Protein AF-A0A060Z400-F1 (afdb_monomer_lite)

Secondary structure (DSSP, 8-state):
-----------S-S-SS--TTTTT-HHHHHHHHHHHHHHHHHHHH-TTTS-HHHHHHHHHHH-TTGGGGGG-TTS-HHHHHHHHHHHHHHHTSHHHHHHHHH-B--HHHHHHHHS--TTTGGG---SSTTTTTTSPBPHHHHHHHHHHTTTT-HHHHHHHHHHHHT-S-----SSS--HHHHHHHHHHT----SSPPPPP-HHHHHHHHHHHHHHHHS----TT-TTTTTHHHHHHHHHHHHHHH-TT-GGGG-HHHHHHHHHHHS-SS------HHHHHHHHHHHHHHHHHHHHS-TTSTT-HHHHHHT-----------------------------------

Organism: Oncorhynchus mykiss (NCBI:txid8022)

InterPro domains:
  IPR051944 BEACH domain-containing protein [PTHR46108] (25-269)

pLDDT: mean 72.11, std 21.55, range [28.12, 96.56]

Sequence (345 aa):
MPYISLVETQPLSVFSNSLPSLLFSPARLVWVRNQLLSSLCDLISSDSLLTADERKELIQTLGSDWFLLFLQPRLHSSTLCLGLRLLTLLLANQSERNSFREGVFPGTLVESLDEPSVVIDNLRAYEWSYECQSVTCAGFDVLQRLLVRQAHLPQVYGALAALLLGKRGGETPDGQLDLDEVLQAVIDSTEYTNSAPLQLCSKSAAMLLELVKAIITQRSSAADASWELQFPGSVMQFLCLVHNHRPRDPLWTSPEFLHTLASTVFPPESEEVCQPTRKQVCDFIRILLMDSLLNVPAKEHTHPLLLLLEVHTHTHTHTHTHTHTHTGEVNKRLYSPDVPILAQL

Structure (mmCIF, N/CA/C/O backbone):
data_AF-A0A060Z400-F1
#
_entry.id   AF-A0A060Z400-F1
#
loop_
_atom_site.group_PDB
_atom_site.id
_atom_site.type_symbol
_atom_site.label_atom_id
_atom_site.label_alt_id
_atom_site.label_comp_id
_atom_site.label_asym_id
_atom_site.label_entity_id
_atom_site.label_seq_id
_atom_site.pdbx_PDB_ins_code
_atom_site.Cartn_x
_atom_site.Cartn_y
_atom_site.Cartn_z
_atom_site.occupancy
_atom_site.B_iso_or_equiv
_atom_site.auth_seq_id
_atom_site.auth_comp_id
_atom_site.auth_asym_id
_atom_site.auth_atom_id
_atom_site.pdbx_PDB_model_num
ATOM 1 N N . MET A 1 1 ? 26.164 -18.518 -8.342 1.00 39.59 1 MET A N 1
ATOM 2 C CA . MET A 1 1 ? 27.491 -18.370 -8.983 1.00 39.59 1 MET A CA 1
ATOM 3 C C . MET A 1 1 ? 27.718 -19.574 -9.884 1.00 39.59 1 MET A C 1
ATOM 5 O O . MET A 1 1 ? 27.629 -20.689 -9.387 1.00 39.59 1 MET A O 1
ATOM 9 N N . PRO A 1 2 ? 27.906 -19.348 -11.193 1.00 36.44 2 PRO A N 1
ATOM 10 C CA . PRO A 1 2 ? 29.277 -19.359 -11.696 1.00 36.44 2 PRO A CA 1
ATOM 11 C C . PRO A 1 2 ? 29.637 -18.137 -12.561 1.00 36.44 2 PRO A C 1
ATOM 13 O O . PRO A 1 2 ? 28.865 -17.668 -13.387 1.00 36.44 2 PRO A O 1
ATOM 16 N N . TYR A 1 3 ? 30.845 -17.651 -12.280 1.00 28.31 3 TYR A N 1
ATOM 17 C CA . TYR A 1 3 ? 31.795 -16.853 -13.057 1.00 28.31 3 TYR A CA 1
ATOM 18 C C . TYR A 1 3 ? 31.415 -16.391 -14.477 1.00 28.31 3 TYR A C 1
ATOM 20 O O . TYR A 1 3 ? 31.435 -17.159 -15.436 1.00 28.31 3 TYR A O 1
ATOM 28 N N . ILE A 1 4 ? 31.259 -15.071 -14.611 1.00 36.66 4 ILE A N 1
ATOM 29 C CA . ILE A 1 4 ? 31.454 -14.326 -15.860 1.00 36.66 4 ILE A CA 1
ATOM 30 C C . ILE A 1 4 ? 32.963 -14.296 -16.142 1.00 36.66 4 ILE A C 1
ATOM 32 O O . ILE A 1 4 ? 33.737 -13.769 -15.342 1.00 36.66 4 ILE A O 1
ATOM 36 N N . SER A 1 5 ? 33.385 -14.878 -17.262 1.00 32.62 5 SER A N 1
ATOM 37 C CA . SER A 1 5 ? 34.751 -14.769 -17.778 1.00 32.62 5 SER A CA 1
ATOM 38 C C . SER A 1 5 ? 34.829 -13.647 -18.819 1.00 32.62 5 SER A C 1
ATOM 40 O O . SER A 1 5 ? 34.029 -13.579 -19.746 1.00 32.62 5 SER A O 1
ATOM 42 N N . LEU A 1 6 ? 35.782 -12.750 -18.564 1.00 34.81 6 LEU A N 1
ATOM 43 C CA . LEU A 1 6 ? 36.428 -11.742 -19.412 1.00 34.81 6 LEU A CA 1
ATOM 44 C C . LEU A 1 6 ? 35.990 -11.666 -20.888 1.00 34.81 6 LEU A C 1
ATOM 46 O O . LEU A 1 6 ? 36.277 -12.549 -21.690 1.00 34.81 6 LEU A O 1
ATOM 50 N N . VAL A 1 7 ? 35.409 -10.520 -21.255 1.00 36.84 7 VAL A N 1
ATOM 51 C CA . VAL A 1 7 ? 35.305 -10.063 -22.646 1.00 36.84 7 VAL A CA 1
ATOM 52 C C . VAL A 1 7 ? 36.686 -9.582 -23.092 1.00 36.84 7 VAL A C 1
ATOM 54 O O . VAL A 1 7 ? 37.140 -8.509 -22.698 1.00 36.84 7 VAL A O 1
ATOM 57 N N . GLU A 1 8 ? 37.358 -10.394 -23.903 1.00 32.34 8 GLU A N 1
ATOM 58 C CA . GLU A 1 8 ? 38.532 -9.995 -24.677 1.00 32.34 8 GLU A CA 1
ATOM 59 C C . GLU A 1 8 ? 38.130 -8.989 -25.767 1.00 32.34 8 GLU A C 1
ATOM 61 O O . GLU A 1 8 ? 37.196 -9.192 -26.544 1.00 32.34 8 GLU A O 1
ATOM 66 N N . THR A 1 9 ? 38.857 -7.878 -25.814 1.00 44.50 9 THR A N 1
ATOM 67 C CA . THR A 1 9 ? 38.741 -6.813 -26.810 1.00 44.50 9 THR A CA 1
ATOM 68 C C . THR A 1 9 ? 39.122 -7.316 -28.204 1.00 44.50 9 THR A C 1
ATOM 70 O O . THR A 1 9 ? 40.298 -7.574 -28.461 1.00 44.50 9 THR A O 1
ATOM 73 N N . GLN A 1 10 ? 38.159 -7.387 -29.128 1.00 33.03 10 GLN A N 1
ATOM 74 C CA . GLN A 1 10 ? 38.419 -7.534 -30.566 1.00 33.03 10 GLN A CA 1
ATOM 75 C C . GLN A 1 10 ? 38.135 -6.224 -31.330 1.00 33.03 10 GLN A C 1
ATOM 77 O O . GLN A 1 10 ? 37.250 -5.462 -30.933 1.00 33.03 10 GLN A O 1
ATOM 82 N N . PRO A 1 11 ? 38.901 -5.921 -32.399 1.00 33.09 11 PRO A N 1
ATOM 83 C CA . PRO A 1 11 ? 38.932 -4.600 -33.022 1.00 33.09 11 PRO A CA 1
ATOM 84 C C . PRO A 1 11 ? 37.700 -4.284 -33.891 1.00 33.09 11 PRO A C 1
ATOM 86 O O . PRO A 1 11 ? 37.084 -5.149 -34.510 1.00 33.09 11 PRO A O 1
ATOM 89 N N . LEU A 1 12 ? 37.390 -2.987 -33.946 1.00 37.72 12 LEU A N 1
ATOM 90 C CA . LEU A 1 12 ? 36.204 -2.309 -34.493 1.00 37.72 12 LEU A CA 1
ATOM 91 C C . LEU A 1 12 ? 35.992 -2.376 -36.029 1.00 37.72 12 LEU A C 1
ATOM 93 O O . LEU A 1 12 ? 35.514 -1.404 -36.607 1.00 37.72 12 LEU A O 1
ATOM 97 N N . SER A 1 13 ? 36.307 -3.467 -36.733 1.00 33.97 13 SER A N 1
ATOM 98 C CA . SER A 1 13 ? 36.267 -3.452 -38.216 1.00 33.97 13 SER A CA 1
ATOM 99 C C . SER A 1 13 ? 35.421 -4.515 -38.926 1.00 33.97 13 SER A C 1
ATOM 101 O O . SER A 1 13 ? 35.520 -4.622 -40.145 1.00 33.97 13 SER A O 1
ATOM 103 N N . VAL A 1 14 ? 34.529 -5.249 -38.242 1.00 36.06 14 VAL A N 1
ATOM 104 C CA . VAL A 1 14 ? 33.665 -6.261 -38.914 1.00 36.06 14 VAL A CA 1
ATOM 105 C C . VAL A 1 14 ? 32.152 -6.052 -38.702 1.00 36.06 14 VAL A C 1
ATOM 107 O O . VAL A 1 14 ? 31.336 -6.832 -39.178 1.00 36.06 14 VAL A O 1
ATOM 110 N N . PHE A 1 15 ? 31.717 -4.949 -38.088 1.00 39.69 15 PHE A N 1
ATOM 111 C CA . PHE A 1 15 ? 30.284 -4.646 -37.941 1.00 39.69 15 PHE A CA 1
ATOM 112 C C . PHE A 1 15 ? 29.757 -3.765 -39.077 1.00 39.69 15 PHE A C 1
ATOM 114 O O . PHE A 1 15 ? 29.400 -2.609 -38.875 1.00 39.69 15 PHE A O 1
ATOM 121 N N . SER A 1 16 ? 29.665 -4.318 -40.284 1.00 37.41 16 SER A N 1
ATOM 122 C CA . SER A 1 16 ? 28.777 -3.756 -41.305 1.00 37.41 16 SER A CA 1
ATOM 123 C C . SER A 1 16 ? 27.886 -4.875 -41.832 1.00 37.41 16 SER A C 1
ATOM 125 O O . SER A 1 16 ? 28.381 -5.842 -42.397 1.00 37.41 16 SER A O 1
ATOM 127 N N . ASN A 1 17 ? 26.575 -4.736 -41.593 1.00 37.72 17 ASN A N 1
ATOM 128 C CA . ASN A 1 17 ? 25.454 -5.491 -42.189 1.00 37.72 17 ASN A CA 1
ATOM 129 C C . ASN A 1 17 ? 24.636 -6.453 -41.300 1.00 37.72 17 ASN A C 1
ATOM 131 O O . ASN A 1 17 ? 23.781 -7.157 -41.826 1.00 37.72 17 ASN A O 1
ATOM 135 N N . SER A 1 18 ? 24.755 -6.425 -39.966 1.00 41.31 18 SER A N 1
ATOM 136 C CA . SER A 1 18 ? 23.834 -7.179 -39.081 1.00 41.31 18 SER A CA 1
ATOM 137 C C . SER A 1 18 ? 23.473 -6.456 -37.773 1.00 41.31 18 SER A C 1
ATOM 139 O O . SER A 1 18 ? 23.406 -7.067 -36.709 1.00 41.31 18 SER A O 1
ATOM 141 N N . LEU A 1 19 ? 23.274 -5.136 -37.826 1.00 42.12 19 LEU A N 1
ATOM 142 C CA . LEU A 1 19 ? 22.991 -4.315 -36.641 1.00 42.12 19 LEU A CA 1
ATOM 143 C C . LEU A 1 19 ? 21.526 -4.319 -36.124 1.00 42.12 19 LEU A C 1
ATOM 145 O O . LEU A 1 19 ? 21.364 -4.167 -34.914 1.00 42.12 19 LEU A O 1
ATOM 149 N N . PRO A 1 20 ? 20.448 -4.505 -36.922 1.00 47.44 20 PRO A N 1
ATOM 150 C CA . PRO A 1 20 ? 19.099 -4.266 -36.392 1.00 47.44 20 PRO A CA 1
ATOM 151 C C . PRO A 1 20 ? 18.572 -5.345 -35.437 1.00 47.44 20 PRO A C 1
ATOM 153 O O . PRO A 1 20 ? 17.675 -5.061 -34.663 1.00 47.44 20 PRO A O 1
ATOM 156 N N . SER A 1 21 ? 19.079 -6.579 -35.460 1.00 49.50 21 SER A N 1
ATOM 157 C CA . SER A 1 21 ? 18.467 -7.697 -34.716 1.00 49.50 21 SER A CA 1
ATOM 158 C C . SER A 1 21 ? 19.065 -7.943 -33.324 1.00 49.50 21 SER A C 1
ATOM 160 O O . SER A 1 21 ? 18.397 -8.507 -32.463 1.00 49.50 21 SER A O 1
ATOM 162 N N . LEU A 1 22 ? 20.294 -7.484 -33.065 1.00 48.41 22 LEU A N 1
ATOM 163 C CA . LEU A 1 22 ? 20.979 -7.625 -31.767 1.00 48.41 22 LEU A CA 1
ATOM 164 C C . LEU A 1 22 ? 20.752 -6.433 -30.820 1.00 48.41 22 LEU A C 1
ATOM 166 O O . LEU A 1 22 ? 20.907 -6.562 -29.606 1.00 48.41 22 LEU A O 1
ATOM 170 N N . LEU A 1 23 ? 20.362 -5.270 -31.355 1.00 51.31 23 LEU A N 1
ATOM 171 C CA . LEU A 1 23 ? 20.095 -4.055 -30.575 1.00 51.31 23 LEU A CA 1
ATOM 172 C C . LEU A 1 23 ? 18.755 -4.096 -29.815 1.00 51.31 23 LEU A C 1
ATOM 174 O O . LEU A 1 23 ? 18.628 -3.396 -28.812 1.00 51.31 23 LEU A O 1
ATOM 178 N N . PHE A 1 24 ? 17.819 -4.961 -30.222 1.00 58.38 24 PHE A N 1
ATOM 179 C CA . PHE A 1 24 ? 16.455 -5.060 -29.680 1.00 58.38 24 PHE A CA 1
ATOM 180 C C . PHE A 1 24 ? 16.157 -6.421 -29.031 1.00 58.38 24 PHE A C 1
ATOM 182 O O . PHE A 1 24 ? 15.073 -6.976 -29.186 1.00 58.38 24 PHE A O 1
ATOM 189 N N . SER A 1 25 ? 17.107 -6.983 -28.279 1.00 69.50 25 SER A N 1
ATOM 190 C CA . SER A 1 25 ? 16.769 -8.076 -27.360 1.00 69.50 25 SER A CA 1
ATOM 191 C C . SER A 1 25 ? 15.711 -7.577 -26.357 1.00 69.50 25 SER A C 1
ATOM 193 O O . SER A 1 25 ? 15.940 -6.534 -25.732 1.00 69.50 25 SER A O 1
ATOM 195 N N . PRO A 1 26 ? 14.586 -8.291 -26.145 1.00 74.69 26 PRO A N 1
ATOM 196 C CA . PRO A 1 26 ? 13.580 -7.915 -25.149 1.00 74.69 26 PRO A CA 1
ATOM 197 C C . PRO A 1 26 ? 14.183 -7.672 -23.759 1.00 74.69 26 PRO A C 1
ATOM 199 O O . PRO A 1 26 ? 13.800 -6.731 -23.069 1.00 74.69 26 PRO A O 1
ATOM 202 N N . ALA A 1 27 ? 15.207 -8.447 -23.384 1.00 82.25 27 ALA A N 1
ATOM 203 C CA . ALA A 1 27 ? 15.931 -8.268 -22.127 1.00 82.25 27 ALA A CA 1
ATOM 204 C C . ALA A 1 27 ? 16.670 -6.921 -22.056 1.00 82.25 27 ALA A C 1
ATOM 206 O O . ALA A 1 27 ? 16.706 -6.286 -21.004 1.00 82.25 27 ALA A O 1
ATOM 207 N N . ARG A 1 28 ? 17.221 -6.442 -23.180 1.00 85.00 28 ARG A N 1
ATOM 208 C CA . ARG A 1 28 ? 17.890 -5.136 -23.244 1.00 85.00 28 ARG A CA 1
ATOM 209 C C . ARG A 1 28 ? 16.897 -3.987 -23.095 1.00 85.00 28 ARG A C 1
ATOM 211 O O . ARG A 1 28 ? 17.207 -3.018 -22.411 1.00 85.00 28 ARG A O 1
ATOM 218 N N . LEU A 1 29 ? 15.706 -4.107 -23.685 1.00 84.38 29 LEU A N 1
ATOM 219 C CA . LEU A 1 29 ? 14.638 -3.114 -23.526 1.00 84.38 29 LEU A CA 1
ATOM 220 C C . LEU A 1 29 ? 14.151 -3.040 -22.075 1.00 84.38 29 LEU A C 1
ATOM 222 O O . LEU A 1 29 ? 14.006 -1.943 -21.540 1.00 84.38 29 LEU A O 1
ATOM 226 N N . VAL A 1 30 ? 13.970 -4.192 -21.417 1.00 88.44 30 VAL A N 1
ATOM 227 C CA . VAL A 1 30 ? 13.652 -4.250 -19.979 1.00 88.44 30 VAL A CA 1
ATOM 228 C C . VAL A 1 30 ? 14.752 -3.581 -19.159 1.00 88.44 30 VAL A C 1
ATOM 230 O O . VAL A 1 30 ? 14.445 -2.769 -18.291 1.00 88.44 30 VAL A O 1
ATOM 233 N N . TRP A 1 31 ? 16.022 -3.871 -19.456 1.00 89.62 31 TRP A N 1
ATOM 234 C CA . TRP A 1 31 ? 17.152 -3.271 -18.751 1.00 89.62 31 TRP A CA 1
ATOM 235 C C . TRP A 1 31 ? 17.185 -1.747 -18.905 1.00 89.62 31 TRP A C 1
ATOM 237 O O . TRP A 1 31 ? 17.192 -1.046 -17.900 1.00 89.62 31 TRP A O 1
ATOM 247 N N . VAL A 1 32 ? 17.125 -1.217 -20.134 1.00 90.31 32 VAL A N 1
ATOM 248 C CA . VAL A 1 32 ? 17.136 0.241 -20.375 1.00 90.31 32 VAL A CA 1
ATOM 249 C C . VAL A 1 32 ? 15.956 0.918 -19.682 1.00 90.31 32 VAL A C 1
ATOM 251 O O . VAL A 1 32 ? 16.148 1.910 -18.982 1.00 90.31 32 VAL A O 1
ATOM 254 N N . ARG A 1 33 ? 14.744 0.362 -19.825 1.00 90.94 33 ARG A N 1
ATOM 255 C CA . ARG A 1 33 ? 13.548 0.867 -19.140 1.00 90.94 33 ARG A CA 1
ATOM 256 C C . ARG A 1 33 ? 13.768 0.928 -17.634 1.00 90.94 33 ARG A C 1
ATOM 258 O O . ARG A 1 33 ? 13.494 1.952 -17.022 1.00 90.94 33 ARG A O 1
ATOM 265 N N . ASN A 1 34 ? 14.270 -0.147 -17.041 1.00 93.56 34 ASN A N 1
ATOM 266 C CA . ASN A 1 34 ? 14.465 -0.214 -15.602 1.00 93.56 34 ASN A CA 1
ATOM 267 C C . ASN A 1 34 ? 15.565 0.725 -15.108 1.00 93.56 34 ASN A C 1
ATOM 269 O O . ASN A 1 34 ? 15.409 1.291 -14.033 1.00 93.56 34 ASN A O 1
ATOM 273 N N . GLN A 1 35 ? 16.618 0.959 -15.895 1.00 94.06 35 GLN A N 1
ATOM 274 C CA . GLN A 1 35 ? 17.613 1.978 -15.561 1.00 94.06 35 GLN A CA 1
ATOM 275 C C . GLN A 1 35 ? 16.981 3.372 -15.520 1.00 94.06 35 GLN A C 1
ATOM 277 O O . GLN A 1 35 ? 17.188 4.100 -14.554 1.00 94.06 35 GLN A O 1
ATOM 282 N N . LEU A 1 36 ? 16.157 3.721 -16.515 1.00 93.81 36 LEU A N 1
ATOM 283 C CA . LEU A 1 36 ? 15.457 5.010 -16.548 1.00 93.81 36 LEU A CA 1
ATOM 284 C C . LEU A 1 36 ? 14.460 5.157 -15.392 1.00 93.81 36 LEU A C 1
ATOM 286 O O . LEU A 1 36 ? 14.444 6.188 -14.725 1.00 93.81 36 LEU A O 1
ATOM 290 N N . LEU A 1 37 ? 13.661 4.120 -15.120 1.00 93.44 37 LEU A N 1
ATOM 291 C CA . LEU A 1 37 ? 12.713 4.120 -14.004 1.00 93.44 37 LEU A CA 1
ATOM 292 C C . LEU A 1 37 ? 13.426 4.189 -12.649 1.00 93.44 37 LEU A C 1
ATOM 294 O O . LEU A 1 37 ? 12.956 4.891 -11.762 1.00 93.44 37 LEU A O 1
ATOM 298 N N . SER A 1 38 ? 14.569 3.516 -12.491 1.00 93.12 38 SER A N 1
ATOM 299 C CA . SER A 1 38 ? 15.385 3.618 -11.278 1.00 93.12 38 SER A CA 1
ATOM 300 C C . SER A 1 38 ? 15.932 5.030 -11.098 1.00 93.12 38 SER A C 1
ATOM 302 O O . SER A 1 38 ? 15.778 5.603 -10.027 1.00 93.12 38 SER A O 1
ATOM 304 N N . SER A 1 39 ? 16.490 5.634 -12.154 1.00 93.50 39 SER A N 1
ATOM 305 C CA . SER A 1 39 ? 16.949 7.027 -12.095 1.00 93.50 39 SER A CA 1
ATOM 306 C C . SER A 1 39 ? 15.812 7.991 -11.748 1.00 93.50 39 SER A C 1
ATOM 308 O O . SER A 1 39 ? 16.021 8.934 -10.990 1.00 93.50 39 SER A O 1
ATOM 310 N N . LEU A 1 40 ? 14.598 7.740 -12.249 1.00 92.38 40 LEU A N 1
ATOM 311 C CA . LEU A 1 40 ? 13.414 8.519 -11.890 1.00 92.38 40 LEU A CA 1
ATOM 312 C C . LEU A 1 40 ? 13.011 8.317 -10.419 1.00 92.38 40 LEU A C 1
ATOM 314 O O . LEU A 1 40 ? 12.693 9.296 -9.746 1.00 92.38 40 LEU A O 1
ATOM 318 N N . CYS A 1 41 ? 13.060 7.084 -9.898 1.00 90.81 41 CYS A N 1
ATOM 319 C CA . CYS A 1 41 ? 12.846 6.809 -8.472 1.00 90.81 41 CYS A CA 1
ATOM 320 C C . CYS A 1 41 ? 13.810 7.622 -7.609 1.00 90.81 41 CYS A C 1
ATOM 322 O O . CYS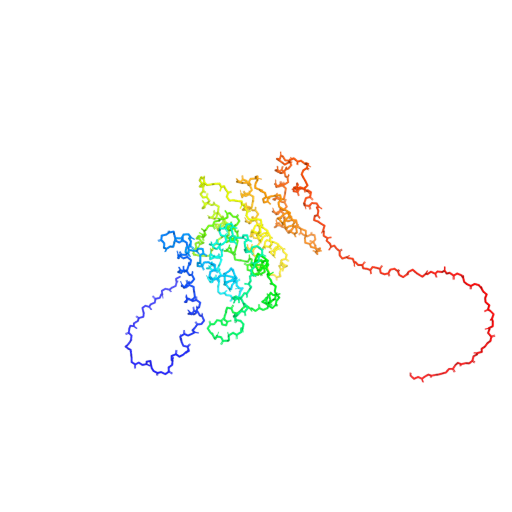 A 1 41 ? 13.375 8.265 -6.654 1.00 90.81 41 CYS A O 1
ATOM 324 N N . ASP A 1 42 ? 15.099 7.604 -7.946 1.00 89.81 42 ASP A N 1
ATOM 325 C CA . ASP A 1 42 ? 16.141 8.282 -7.172 1.00 89.81 42 ASP A CA 1
ATOM 326 C C . ASP A 1 42 ? 15.980 9.808 -7.244 1.00 89.81 42 ASP A C 1
ATOM 328 O O . ASP A 1 42 ? 16.104 10.498 -6.232 1.00 89.81 42 ASP A O 1
ATOM 332 N N . LEU A 1 43 ? 15.599 10.330 -8.415 1.00 90.81 43 LEU A N 1
ATOM 333 C CA . LEU A 1 43 ? 15.294 11.746 -8.615 1.00 90.81 43 LEU A CA 1
ATOM 334 C C . LEU A 1 43 ? 14.099 12.212 -7.766 1.00 90.81 43 LEU A C 1
ATOM 336 O O . LEU A 1 43 ? 14.185 13.242 -7.103 1.00 90.81 43 LEU A O 1
ATOM 340 N N . ILE A 1 44 ? 12.993 11.457 -7.764 1.00 88.12 44 ILE A N 1
ATOM 341 C CA . ILE A 1 44 ? 11.773 11.804 -7.010 1.00 88.12 44 ILE A CA 1
ATOM 342 C C . ILE A 1 44 ? 11.968 11.606 -5.500 1.00 88.12 44 ILE A C 1
ATOM 344 O O . ILE A 1 44 ? 11.387 12.341 -4.699 1.00 88.12 44 ILE A O 1
ATOM 348 N N . SER A 1 45 ? 12.768 10.615 -5.100 1.00 86.00 45 SER A N 1
ATOM 349 C CA . SER A 1 45 ? 13.037 10.321 -3.686 1.00 86.00 45 SER A CA 1
ATOM 350 C C . SER A 1 45 ? 14.006 11.320 -3.051 1.00 86.00 45 SER A C 1
ATOM 352 O O . SER A 1 45 ? 13.957 11.519 -1.842 1.00 86.00 45 SER A O 1
ATOM 354 N N . SER A 1 46 ? 14.887 11.944 -3.840 1.00 84.00 46 SER A N 1
ATOM 355 C CA . SER A 1 46 ? 15.909 12.854 -3.325 1.00 84.00 46 SER A CA 1
ATOM 356 C C . SER A 1 46 ? 15.355 14.240 -2.988 1.00 84.00 46 SER A C 1
ATOM 358 O O . SER A 1 46 ? 14.806 14.943 -3.840 1.00 84.00 46 SER A O 1
ATOM 360 N N . ASP A 1 47 ? 15.574 14.679 -1.749 1.00 76.00 47 ASP A N 1
ATOM 361 C CA . ASP A 1 47 ? 15.239 16.034 -1.292 1.00 76.00 47 ASP A CA 1
ATOM 362 C C . ASP A 1 47 ? 16.284 17.092 -1.689 1.00 76.00 47 ASP A C 1
ATOM 364 O O . ASP A 1 47 ? 16.038 18.285 -1.533 1.00 76.00 47 ASP A O 1
ATOM 368 N N . SER A 1 48 ? 17.440 16.681 -2.223 1.00 81.62 48 SER A N 1
ATOM 369 C CA . SER A 1 48 ? 18.503 17.601 -2.652 1.00 81.62 48 SER A CA 1
ATOM 370 C C . SER A 1 48 ? 18.476 17.931 -4.145 1.00 81.62 48 SER A C 1
ATOM 372 O O . SER A 1 48 ? 19.059 18.936 -4.547 1.00 81.62 48 SER A O 1
ATOM 374 N N . LEU A 1 49 ? 17.835 17.090 -4.965 1.00 83.69 49 LEU A N 1
ATOM 375 C CA . LEU A 1 49 ? 17.836 17.227 -6.426 1.00 83.69 49 LEU A CA 1
ATOM 376 C C . LEU A 1 49 ? 16.643 18.020 -6.963 1.00 83.69 49 LEU A C 1
ATOM 378 O O . LEU A 1 49 ? 16.782 18.679 -7.987 1.00 83.69 49 LEU A O 1
ATOM 382 N N . LEU A 1 50 ? 15.492 17.944 -6.291 1.00 85.50 50 LEU A N 1
ATOM 383 C CA . LEU A 1 50 ? 14.268 18.649 -6.665 1.00 85.50 50 LEU A CA 1
ATOM 384 C C . LEU A 1 50 ? 13.644 19.299 -5.436 1.00 85.50 50 LEU A C 1
ATOM 386 O O . LEU A 1 50 ? 13.505 18.662 -4.387 1.00 85.50 50 LEU A O 1
ATOM 390 N N . THR A 1 51 ? 13.190 20.540 -5.596 1.00 87.88 51 THR A N 1
ATOM 391 C CA . THR A 1 51 ? 12.302 21.177 -4.621 1.00 87.88 51 THR A CA 1
ATOM 392 C C . THR A 1 51 ? 10.946 20.461 -4.574 1.00 87.88 51 THR A C 1
ATOM 394 O O . THR A 1 51 ? 10.569 19.712 -5.480 1.00 87.88 51 THR A O 1
ATOM 397 N N . ALA A 1 52 ? 10.177 20.688 -3.506 1.00 84.69 52 ALA A N 1
ATOM 398 C CA . ALA A 1 52 ? 8.848 20.092 -3.365 1.00 84.69 52 ALA A CA 1
ATOM 399 C C . ALA A 1 52 ? 7.891 20.500 -4.503 1.00 84.69 52 ALA A C 1
ATOM 401 O O . ALA A 1 52 ? 7.079 19.679 -4.932 1.00 84.69 52 ALA A O 1
ATOM 402 N N . ASP A 1 53 ? 8.018 21.732 -5.007 1.00 87.06 53 ASP A N 1
ATOM 403 C CA . ASP A 1 53 ? 7.190 22.259 -6.092 1.00 87.06 53 ASP A CA 1
ATOM 404 C C . ASP A 1 53 ? 7.581 21.657 -7.448 1.00 87.06 53 ASP A C 1
ATOM 406 O O . ASP A 1 53 ? 6.710 21.147 -8.149 1.00 87.06 53 ASP A O 1
ATOM 410 N N . GLU A 1 54 ? 8.878 21.592 -7.774 1.00 89.69 54 GLU A N 1
ATOM 411 C CA . GLU A 1 54 ? 9.363 20.949 -9.010 1.00 89.69 54 GLU A CA 1
ATOM 412 C C . GLU A 1 54 ? 8.999 19.460 -9.055 1.00 89.69 54 GLU A C 1
ATOM 414 O O . GLU A 1 54 ? 8.591 18.931 -10.088 1.00 89.69 54 GLU A O 1
ATOM 419 N N . ARG A 1 55 ? 9.095 18.765 -7.913 1.00 87.69 55 ARG A N 1
ATOM 420 C CA . ARG A 1 55 ? 8.690 17.357 -7.803 1.00 87.69 55 ARG A CA 1
ATOM 421 C C . ARG A 1 55 ? 7.198 17.182 -8.066 1.00 87.69 55 ARG A C 1
ATOM 423 O O . ARG A 1 55 ? 6.797 16.235 -8.742 1.00 87.69 55 ARG A O 1
ATOM 430 N N . LYS A 1 56 ? 6.376 18.076 -7.515 1.00 85.75 56 LYS A N 1
ATOM 431 C CA . LYS A 1 56 ? 4.929 18.068 -7.728 1.00 85.75 56 LYS A CA 1
ATOM 432 C C . LYS A 1 56 ? 4.591 18.342 -9.192 1.00 85.75 56 LYS A C 1
ATOM 434 O O . LYS A 1 56 ? 3.768 17.627 -9.751 1.00 85.75 56 LYS A O 1
ATOM 439 N N . GLU A 1 57 ? 5.248 19.315 -9.817 1.00 89.12 57 GLU A N 1
ATOM 440 C CA . GLU A 1 57 ? 5.072 19.634 -11.236 1.00 89.12 57 GLU A CA 1
ATOM 441 C C . GLU A 1 57 ? 5.471 18.458 -12.138 1.00 89.12 57 GLU A C 1
ATOM 443 O O . GLU A 1 57 ? 4.715 18.090 -13.037 1.00 89.12 57 GLU A O 1
ATOM 448 N N . LEU A 1 58 ? 6.600 17.797 -11.855 1.00 88.69 58 LEU A N 1
ATOM 449 C CA . LEU A 1 58 ? 7.034 16.593 -12.571 1.00 88.69 58 LEU A CA 1
ATOM 450 C C . LEU A 1 58 ? 5.979 15.480 -12.496 1.00 88.69 58 LEU A C 1
ATOM 452 O O . LEU A 1 58 ? 5.611 14.896 -13.513 1.00 88.69 58 LEU A O 1
ATOM 456 N N . ILE A 1 59 ? 5.473 15.208 -11.291 1.00 85.12 59 ILE A N 1
ATOM 457 C CA . ILE A 1 59 ? 4.418 14.218 -11.049 1.00 85.12 59 ILE A CA 1
ATOM 458 C C . ILE A 1 59 ? 3.139 14.563 -11.825 1.00 85.12 59 ILE A C 1
ATOM 460 O O . ILE A 1 59 ? 2.549 13.689 -12.461 1.00 85.12 59 ILE A O 1
ATOM 464 N N . GLN A 1 60 ? 2.721 15.829 -11.792 1.00 85.25 60 GLN A N 1
ATOM 465 C CA . GLN A 1 60 ? 1.526 16.296 -12.496 1.00 85.25 60 GLN A CA 1
ATOM 466 C C . GLN A 1 60 ? 1.689 16.222 -14.015 1.00 85.25 60 GLN A C 1
ATOM 468 O O . GLN A 1 60 ? 0.733 15.890 -14.709 1.00 85.25 60 GLN A O 1
ATOM 473 N N . THR A 1 61 ? 2.899 16.477 -14.517 1.00 87.06 61 THR A N 1
ATOM 474 C CA . THR A 1 61 ? 3.229 16.408 -15.947 1.00 87.06 61 THR A CA 1
ATOM 475 C C . THR A 1 61 ? 3.219 14.973 -16.464 1.00 87.06 61 THR A C 1
ATOM 477 O O . THR A 1 61 ? 2.741 14.728 -17.566 1.00 87.06 61 THR A O 1
ATOM 480 N N . LEU A 1 62 ? 3.733 14.019 -15.678 1.00 85.06 62 LEU A N 1
ATOM 481 C CA . LEU A 1 62 ? 3.687 12.599 -16.038 1.00 85.06 62 LEU A CA 1
ATOM 482 C C . LEU A 1 62 ? 2.256 12.056 -16.048 1.00 85.06 62 LEU A C 1
ATOM 484 O O . LEU A 1 62 ? 1.954 11.163 -16.830 1.00 85.06 62 LEU A O 1
ATOM 488 N N . GLY A 1 63 ? 1.386 12.591 -15.192 1.00 82.75 63 GLY A N 1
ATOM 489 C CA . GLY A 1 63 ? 0.031 12.090 -15.022 1.00 82.75 63 GLY A CA 1
ATOM 490 C C . GLY A 1 63 ? -0.024 10.880 -14.090 1.00 82.75 63 GLY A C 1
ATOM 491 O O . GLY A 1 63 ? 0.908 10.086 -13.956 1.00 82.75 63 GLY A O 1
ATOM 492 N N . SER A 1 64 ? -1.147 10.740 -13.395 1.00 80.50 64 SER A N 1
ATOM 493 C CA . SER A 1 64 ? -1.350 9.690 -12.397 1.00 80.50 64 SER A CA 1
ATOM 494 C C . SER A 1 64 ? -1.566 8.298 -13.009 1.00 80.50 64 SER A C 1
ATOM 496 O O . SER A 1 64 ? -1.297 7.290 -12.354 1.00 80.50 64 SER A O 1
ATOM 498 N N . ASP A 1 65 ? -2.008 8.226 -14.265 1.00 81.19 65 ASP A N 1
ATOM 499 C CA . ASP A 1 65 ? -2.240 6.986 -15.007 1.00 81.19 65 ASP A CA 1
ATOM 500 C C . ASP A 1 65 ? -0.953 6.394 -15.609 1.00 81.19 65 ASP A C 1
ATOM 502 O O . ASP A 1 65 ? -0.838 5.173 -15.732 1.00 81.19 65 ASP A O 1
ATOM 506 N N . TRP A 1 66 ? 0.047 7.233 -15.903 1.00 85.94 66 TRP A N 1
ATOM 507 C CA . TRP A 1 66 ? 1.340 6.821 -16.460 1.00 85.94 66 TRP A CA 1
ATOM 508 C C . TRP A 1 66 ? 2.035 5.753 -15.610 1.00 85.94 66 TRP A C 1
ATOM 510 O O . TRP A 1 66 ? 2.550 4.764 -16.129 1.00 85.94 66 TRP A O 1
ATOM 520 N N . PHE A 1 67 ? 1.983 5.889 -14.285 1.00 87.75 67 PHE A N 1
ATOM 521 C CA . PHE A 1 67 ? 2.592 4.929 -13.360 1.00 87.75 67 PHE A CA 1
ATOM 522 C C . PHE A 1 67 ? 1.933 3.541 -13.419 1.00 87.75 67 PHE A C 1
ATOM 524 O O . PHE A 1 67 ? 2.603 2.528 -13.206 1.00 87.75 67 PHE A O 1
ATOM 531 N N . LEU A 1 68 ? 0.640 3.473 -13.759 1.00 87.62 68 LEU A N 1
ATOM 532 C CA . LEU A 1 68 ? -0.114 2.218 -13.849 1.00 87.62 68 LEU A CA 1
ATOM 533 C C . LEU A 1 68 ? 0.316 1.364 -15.048 1.00 87.62 68 LEU A C 1
ATOM 535 O O . LEU A 1 68 ? 0.170 0.140 -15.005 1.00 87.62 68 LEU A O 1
ATOM 539 N N . LEU A 1 69 ? 0.920 1.971 -16.081 1.00 85.88 69 LEU A N 1
ATOM 540 C CA . LEU A 1 69 ? 1.477 1.248 -17.231 1.00 85.88 69 LEU A CA 1
ATOM 541 C C . LEU A 1 69 ? 2.494 0.187 -16.806 1.00 85.88 69 LEU A C 1
ATOM 543 O O . LEU A 1 69 ? 2.556 -0.878 -17.420 1.00 85.88 69 LEU A O 1
ATOM 547 N N . PHE A 1 70 ? 3.265 0.459 -15.751 1.00 90.00 70 PHE A N 1
ATOM 548 C CA . PHE A 1 70 ? 4.344 -0.411 -15.282 1.00 90.00 70 PHE A CA 1
ATOM 549 C C . PHE A 1 70 ? 3.880 -1.524 -14.340 1.00 90.00 70 PHE A C 1
ATOM 551 O O . PHE A 1 70 ? 4.684 -2.376 -13.971 1.00 90.00 70 PHE A O 1
ATOM 558 N N . LEU A 1 71 ? 2.592 -1.548 -13.984 1.00 90.62 71 LEU A N 1
ATOM 559 C CA . LEU A 1 71 ? 2.008 -2.537 -13.073 1.00 90.62 71 LEU A CA 1
ATOM 560 C C . LEU A 1 71 ? 1.291 -3.678 -13.799 1.00 90.62 71 LEU A C 1
ATOM 562 O O . LEU A 1 71 ? 0.613 -4.490 -13.175 1.00 90.62 71 LEU A O 1
ATOM 566 N N . GLN A 1 72 ? 1.407 -3.749 -15.124 1.00 85.62 72 GLN A N 1
ATOM 567 C CA . GLN A 1 72 ? 0.750 -4.787 -15.910 1.00 85.62 72 GLN A CA 1
ATOM 568 C C . GLN A 1 72 ? 1.352 -6.179 -15.627 1.00 85.62 72 GLN A C 1
ATOM 570 O O . GLN A 1 72 ? 2.575 -6.318 -15.682 1.00 85.62 72 GLN A O 1
ATOM 575 N N . PRO A 1 73 ? 0.533 -7.241 -15.469 1.00 83.00 73 PRO A N 1
ATOM 576 C CA . PRO A 1 73 ? 1.012 -8.594 -15.138 1.00 83.00 73 PRO A CA 1
ATOM 577 C C . PRO A 1 73 ? 1.990 -9.230 -16.138 1.00 83.00 73 PRO A C 1
ATOM 579 O O . PRO A 1 73 ? 2.635 -10.223 -15.826 1.00 83.00 73 PRO A O 1
ATOM 582 N N . ARG A 1 74 ? 2.075 -8.701 -17.365 1.00 83.00 74 ARG A N 1
ATOM 583 C CA . ARG A 1 74 ? 2.961 -9.209 -18.429 1.00 83.00 74 ARG A CA 1
ATOM 584 C C . ARG A 1 74 ? 4.373 -8.633 -18.359 1.00 83.00 74 ARG A C 1
ATOM 586 O O . ARG A 1 74 ? 5.260 -9.093 -19.076 1.00 83.00 74 ARG A O 1
ATOM 593 N N . LEU A 1 75 ? 4.569 -7.571 -17.580 1.00 87.31 75 LEU A N 1
ATOM 594 C CA . LEU A 1 75 ? 5.869 -6.935 -17.459 1.00 87.31 75 LEU A CA 1
ATOM 595 C C . LEU A 1 75 ? 6.779 -7.764 -16.562 1.00 87.31 75 LEU A C 1
ATOM 597 O O . LEU A 1 75 ? 6.337 -8.482 -15.672 1.00 87.31 75 LEU A O 1
ATOM 601 N N . HIS A 1 76 ? 8.080 -7.648 -16.809 1.00 88.31 76 HIS A N 1
ATOM 602 C CA . HIS A 1 76 ? 9.076 -8.286 -15.965 1.00 88.31 76 HIS A CA 1
ATOM 603 C C . HIS A 1 76 ? 8.932 -7.796 -14.515 1.00 88.31 76 HIS A C 1
ATOM 605 O O . HIS A 1 76 ? 8.739 -6.599 -14.290 1.00 88.31 76 HIS A O 1
ATOM 611 N N . SER A 1 77 ? 9.075 -8.694 -13.539 1.00 88.56 77 SER A N 1
ATOM 612 C CA . SER A 1 77 ? 8.859 -8.398 -12.114 1.00 88.56 77 SER A CA 1
ATOM 613 C C . SER A 1 77 ? 9.700 -7.223 -11.609 1.00 88.56 77 SER A C 1
ATOM 615 O O . SER A 1 77 ? 9.208 -6.382 -10.871 1.00 88.56 77 SER A O 1
ATOM 617 N N . SER A 1 78 ? 10.942 -7.075 -12.076 1.00 90.31 78 SER A N 1
ATOM 618 C CA . SER A 1 78 ? 11.766 -5.909 -11.721 1.00 90.31 78 SER A CA 1
ATOM 619 C C . SER A 1 78 ? 11.192 -4.574 -12.226 1.00 90.31 78 SER A C 1
ATOM 621 O O . SER A 1 78 ? 11.385 -3.545 -11.586 1.00 90.31 78 SER A O 1
ATOM 623 N N . THR A 1 79 ? 10.473 -4.560 -13.356 1.00 92.81 79 THR A N 1
ATOM 624 C CA . THR A 1 79 ? 9.739 -3.368 -13.819 1.00 92.81 79 THR A CA 1
ATOM 625 C C . THR A 1 79 ? 8.533 -3.095 -12.929 1.00 92.81 79 THR A C 1
ATOM 627 O O . THR A 1 79 ? 8.316 -1.942 -12.569 1.00 92.81 79 THR A O 1
ATOM 630 N N . LEU A 1 80 ? 7.791 -4.138 -12.538 1.00 91.81 80 LEU A N 1
ATOM 631 C CA . LEU A 1 80 ? 6.699 -4.017 -11.572 1.00 91.81 80 LEU A CA 1
ATOM 632 C C . LEU A 1 80 ? 7.196 -3.399 -10.262 1.00 91.81 80 LEU A C 1
ATOM 634 O O . LEU A 1 80 ? 6.585 -2.452 -9.783 1.00 91.81 80 LEU A O 1
ATOM 638 N N . CYS A 1 81 ? 8.311 -3.883 -9.705 1.00 91.44 81 CYS A N 1
ATOM 639 C CA . CYS A 1 81 ? 8.875 -3.350 -8.461 1.00 91.44 81 CYS A CA 1
ATOM 640 C C . CYS A 1 81 ? 9.174 -1.848 -8.562 1.00 91.44 81 CYS A C 1
ATOM 642 O O . CYS A 1 81 ? 8.829 -1.085 -7.661 1.00 91.44 81 CYS A O 1
ATOM 644 N N . LEU A 1 82 ? 9.762 -1.403 -9.678 1.00 92.75 82 LEU A N 1
ATOM 645 C CA . LEU A 1 82 ? 10.015 0.020 -9.923 1.00 92.75 82 LEU A CA 1
ATOM 646 C C . LEU A 1 82 ? 8.713 0.812 -10.105 1.00 92.75 82 LEU A C 1
ATOM 648 O O . LEU A 1 82 ? 8.586 1.901 -9.552 1.00 92.75 82 LEU A O 1
ATOM 652 N N . GLY A 1 83 ? 7.729 0.256 -10.816 1.00 93.38 83 GLY A N 1
ATOM 653 C CA . GLY A 1 83 ? 6.399 0.851 -10.956 1.00 93.38 83 GLY A CA 1
ATOM 654 C C . GLY A 1 83 ? 5.693 1.024 -9.610 1.00 93.38 83 GLY A C 1
ATOM 655 O O . GLY A 1 83 ? 5.171 2.097 -9.320 1.00 93.38 83 GLY A O 1
ATOM 656 N N . LEU A 1 84 ? 5.738 0.000 -8.751 1.00 93.12 84 LEU A N 1
ATOM 657 C CA . LEU A 1 84 ? 5.200 0.039 -7.391 1.00 93.12 84 LEU A CA 1
ATOM 658 C C . LEU A 1 84 ? 5.918 1.098 -6.552 1.00 93.12 84 LEU A C 1
ATOM 660 O O . LEU A 1 84 ? 5.257 1.902 -5.898 1.00 93.12 84 LEU A O 1
ATOM 664 N N . ARG A 1 85 ? 7.255 1.156 -6.613 1.00 91.44 85 ARG A N 1
ATOM 665 C CA . ARG A 1 85 ? 8.051 2.170 -5.906 1.00 91.44 85 ARG A CA 1
ATOM 666 C C . ARG A 1 85 ? 7.661 3.581 -6.345 1.00 91.44 85 ARG A C 1
ATOM 668 O O . ARG A 1 85 ? 7.346 4.404 -5.488 1.00 91.44 85 ARG A O 1
ATOM 675 N N . LEU A 1 86 ? 7.581 3.849 -7.649 1.00 91.88 86 LEU A N 1
ATOM 676 C CA . LEU A 1 86 ? 7.131 5.145 -8.168 1.00 91.88 86 LEU A CA 1
ATOM 677 C C . LEU A 1 86 ? 5.701 5.483 -7.729 1.00 91.88 86 LEU A C 1
ATOM 679 O O . LEU A 1 86 ? 5.448 6.607 -7.302 1.00 91.88 86 LEU A O 1
ATOM 683 N N . LEU A 1 87 ? 4.782 4.512 -7.757 1.00 91.94 87 LEU A N 1
ATOM 684 C CA . LEU A 1 87 ? 3.413 4.710 -7.283 1.00 91.94 87 LEU A CA 1
ATOM 685 C C . LEU A 1 87 ? 3.375 5.050 -5.782 1.00 91.94 87 LEU A C 1
ATOM 687 O O . LEU A 1 87 ? 2.616 5.926 -5.367 1.00 91.94 87 LEU A O 1
ATOM 691 N N . THR A 1 88 ? 4.212 4.408 -4.957 1.00 90.94 88 THR A N 1
ATOM 692 C CA . THR A 1 88 ? 4.315 4.766 -3.531 1.00 90.94 88 THR A CA 1
ATOM 693 C C . THR A 1 88 ? 4.842 6.181 -3.321 1.00 90.94 88 THR A C 1
ATOM 695 O O . THR A 1 88 ? 4.333 6.891 -2.458 1.00 90.94 88 THR A O 1
ATOM 698 N N . LEU A 1 89 ? 5.799 6.627 -4.141 1.00 89.00 89 LEU A N 1
ATOM 699 C CA . LEU A 1 89 ? 6.309 8.000 -4.105 1.00 89.00 89 LEU A CA 1
ATOM 700 C C . LEU A 1 89 ? 5.235 9.014 -4.521 1.00 89.00 89 LEU A C 1
ATOM 702 O O . LEU A 1 89 ? 5.069 10.028 -3.844 1.00 89.00 89 LEU A O 1
ATOM 706 N N . LEU A 1 90 ? 4.473 8.711 -5.578 1.00 89.12 90 LEU A N 1
ATOM 707 C CA . LEU A 1 90 ? 3.343 9.517 -6.044 1.00 89.12 90 LEU A CA 1
ATOM 708 C C . LEU A 1 90 ? 2.298 9.709 -4.935 1.00 89.12 90 LEU A C 1
ATOM 710 O O . LEU A 1 90 ? 1.935 10.830 -4.580 1.00 89.12 90 LEU A O 1
ATOM 714 N N . LEU A 1 91 ? 1.822 8.598 -4.373 1.00 89.31 91 LEU A N 1
ATOM 715 C CA . LEU A 1 91 ? 0.681 8.574 -3.457 1.00 89.31 91 LEU A CA 1
ATOM 716 C C . LEU A 1 91 ? 1.074 8.771 -1.986 1.00 89.31 91 LEU A C 1
ATOM 718 O O . LEU A 1 91 ? 0.213 8.694 -1.101 1.00 89.31 91 LEU A O 1
ATOM 722 N N . ALA A 1 92 ? 2.347 9.034 -1.689 1.00 83.12 92 ALA A N 1
ATOM 723 C CA . ALA A 1 92 ? 2.782 9.402 -0.345 1.00 83.12 92 ALA A CA 1
ATOM 724 C C . ALA A 1 92 ? 2.131 10.714 0.124 1.00 83.12 92 ALA A C 1
ATOM 726 O O . ALA A 1 92 ? 1.810 10.861 1.302 1.00 83.12 92 ALA A O 1
ATOM 727 N N . ASN A 1 93 ? 1.879 11.643 -0.801 1.00 80.94 93 ASN A N 1
ATOM 728 C CA . ASN A 1 93 ? 1.197 12.902 -0.515 1.00 80.94 93 ASN A CA 1
ATOM 729 C C . ASN A 1 93 ? -0.328 12.709 -0.483 1.00 80.94 93 ASN A C 1
ATOM 731 O O . ASN A 1 93 ? -0.914 12.137 -1.402 1.00 80.94 93 ASN A O 1
ATOM 735 N N . GLN A 1 94 ? -0.994 13.241 0.547 1.00 84.69 94 GLN A N 1
ATOM 736 C CA . GLN A 1 94 ? -2.444 13.081 0.720 1.00 84.69 94 GLN A CA 1
ATOM 737 C C . GLN A 1 94 ? -3.260 13.730 -0.413 1.00 84.69 94 GLN A C 1
ATOM 739 O O . GLN A 1 94 ? -4.289 13.185 -0.801 1.00 84.69 94 GLN A O 1
ATOM 744 N N . SER A 1 95 ? -2.799 14.854 -0.977 1.00 85.00 95 SER A N 1
ATOM 745 C CA . SER A 1 95 ? -3.461 15.511 -2.115 1.00 85.00 95 SER A CA 1
ATOM 746 C C . SER A 1 95 ? -3.485 14.622 -3.356 1.00 85.00 95 SER A C 1
ATOM 748 O O . SER A 1 95 ? -4.544 14.429 -3.945 1.00 85.00 95 SER A O 1
ATOM 750 N N . GLU A 1 96 ? -2.338 14.036 -3.707 1.00 86.06 96 GLU A N 1
ATOM 751 C CA . GLU A 1 96 ? -2.206 13.144 -4.861 1.00 86.06 96 GLU A CA 1
ATOM 752 C C . GLU A 1 96 ? -2.998 11.860 -4.646 1.00 86.06 96 GLU A C 1
ATOM 754 O O . GLU A 1 96 ? -3.682 11.389 -5.548 1.00 86.06 96 GLU A O 1
ATOM 759 N N . ARG A 1 97 ? -2.999 11.338 -3.415 1.00 87.81 97 ARG A N 1
ATOM 760 C CA . ARG A 1 97 ? -3.806 10.173 -3.051 1.00 87.81 97 ARG A CA 1
ATOM 761 C C . ARG A 1 97 ? -5.306 10.426 -3.186 1.00 87.81 97 ARG A C 1
ATOM 763 O O . ARG A 1 97 ? -6.021 9.559 -3.681 1.00 87.81 97 ARG A O 1
ATOM 770 N N . ASN A 1 98 ? -5.779 11.595 -2.756 1.00 88.69 98 ASN A N 1
ATOM 771 C CA . ASN A 1 98 ? -7.180 11.980 -2.905 1.00 88.69 98 ASN A CA 1
ATOM 772 C C . ASN A 1 98 ? -7.532 12.171 -4.384 1.00 88.69 98 ASN A C 1
ATOM 774 O O . ASN A 1 98 ? -8.519 11.608 -4.833 1.00 88.69 98 ASN A O 1
ATOM 778 N N . SER A 1 99 ? -6.692 12.877 -5.147 1.00 88.75 99 SER A N 1
ATOM 779 C CA . SER A 1 99 ? -6.865 13.051 -6.596 1.00 88.75 99 SER A CA 1
ATOM 780 C C . SER A 1 99 ? -6.960 11.702 -7.320 1.00 88.75 99 SER A C 1
ATOM 782 O O . SER A 1 99 ? -7.932 11.431 -8.018 1.00 88.75 99 SER A O 1
ATOM 784 N N . PHE A 1 100 ? -6.019 10.796 -7.040 1.00 90.12 100 PHE A N 1
ATOM 785 C CA . PHE A 1 100 ? -5.997 9.439 -7.586 1.00 90.12 100 PHE A CA 1
ATOM 786 C C . PHE A 1 100 ? -7.248 8.627 -7.223 1.00 90.12 100 PHE A C 1
ATOM 788 O O . PHE A 1 100 ? -7.724 7.826 -8.026 1.00 90.12 100 PHE A O 1
ATOM 795 N N . ARG A 1 101 ? -7.798 8.831 -6.018 1.00 88.88 101 ARG A N 1
ATOM 796 C CA . ARG A 1 101 ? -9.050 8.197 -5.588 1.00 88.88 101 ARG A CA 1
ATOM 797 C C . ARG A 1 101 ? -10.250 8.700 -6.383 1.00 88.88 101 ARG A C 1
ATOM 799 O O . ARG A 1 101 ? -11.064 7.873 -6.777 1.00 88.88 101 ARG A O 1
ATOM 806 N N . GLU A 1 102 ? -10.360 10.011 -6.592 1.00 86.25 102 GLU A N 1
ATOM 807 C CA . GLU A 1 102 ? -11.478 10.602 -7.340 1.00 86.25 102 GLU A CA 1
ATOM 808 C C . GLU A 1 102 ? -11.441 10.207 -8.821 1.00 86.25 102 GLU A C 1
ATOM 810 O O . GLU A 1 102 ? -12.485 9.978 -9.429 1.00 86.25 102 GLU A O 1
ATOM 815 N N . GLY A 1 103 ? -10.248 10.056 -9.399 1.00 82.69 103 GLY A N 1
ATOM 816 C CA . GLY A 1 103 ? -10.121 9.469 -10.721 1.00 82.69 103 GLY A CA 1
ATOM 817 C C . GLY A 1 103 ? -8.737 9.588 -11.339 1.00 82.69 103 GLY A C 1
ATOM 818 O O . GLY A 1 103 ? -7.973 10.512 -11.072 1.00 82.69 103 GLY A O 1
ATOM 819 N N . VAL A 1 104 ? -8.446 8.652 -12.232 1.00 80.12 104 VAL A N 1
ATOM 820 C CA . VAL A 1 104 ? -7.364 8.751 -13.208 1.00 80.12 104 VAL A CA 1
ATOM 821 C C . VAL A 1 104 ? -7.981 8.975 -14.581 1.00 80.12 104 VAL A C 1
ATOM 823 O O . VAL A 1 104 ? -8.903 8.260 -14.984 1.00 80.12 104 VAL A O 1
ATOM 826 N N . PHE A 1 105 ? -7.493 9.989 -15.294 1.00 68.38 105 PHE A N 1
ATOM 827 C CA . PHE A 1 105 ? -7.811 10.135 -16.706 1.00 68.38 105 PHE A CA 1
ATOM 828 C C . PHE A 1 105 ? -6.859 9.216 -17.471 1.00 68.38 105 PHE A C 1
ATOM 830 O O . PHE A 1 105 ? -5.651 9.405 -17.355 1.00 68.38 105 PHE A O 1
ATOM 837 N N . PRO A 1 106 ? -7.347 8.218 -18.218 1.00 62.16 106 PRO A N 1
ATOM 838 C CA . PRO A 1 106 ? -6.487 7.227 -18.852 1.00 62.16 106 PRO A CA 1
ATOM 839 C C . PRO A 1 106 ? -5.839 7.768 -20.137 1.00 62.16 106 PRO A C 1
ATOM 841 O O . PRO A 1 106 ? -5.691 7.025 -21.097 1.00 62.16 106 PRO A O 1
ATOM 844 N N . GLY A 1 107 ? -5.485 9.056 -20.186 1.00 59.91 107 GLY A N 1
ATOM 845 C CA . GLY A 1 107 ? -4.940 9.711 -21.376 1.00 59.91 107 GLY A CA 1
ATOM 846 C C . GLY A 1 107 ? -3.676 9.017 -21.871 1.00 59.91 107 GLY A C 1
ATOM 847 O O . GLY A 1 107 ? -3.640 8.556 -23.003 1.00 59.91 107 GLY A O 1
ATOM 848 N N . THR A 1 108 ? -2.699 8.794 -20.992 1.00 59.50 108 THR A N 1
ATOM 849 C CA . THR A 1 108 ? -1.455 8.077 -21.312 1.00 59.50 108 THR A CA 1
ATOM 850 C C . THR A 1 108 ? -1.713 6.600 -21.631 1.00 59.50 108 THR A C 1
ATOM 852 O O . THR A 1 108 ? -1.092 6.014 -22.522 1.00 59.50 108 THR A O 1
ATOM 855 N N . LEU A 1 109 ? -2.6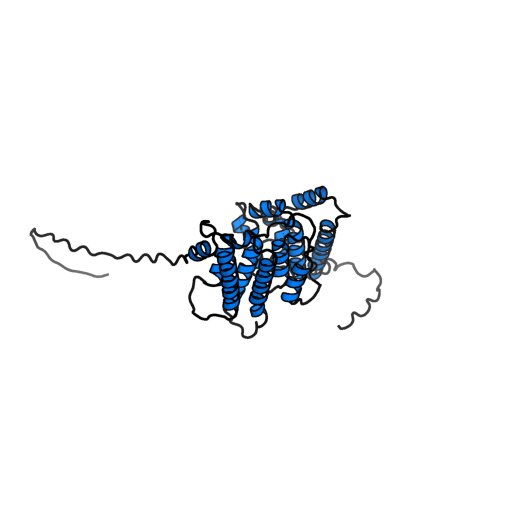41 5.973 -20.900 1.00 59.56 109 LEU A N 1
ATOM 856 C CA . LEU A 1 109 ? -3.038 4.579 -21.125 1.00 59.56 109 LEU A CA 1
ATOM 857 C C . LEU A 1 109 ? -3.694 4.374 -22.502 1.00 59.56 109 LEU A C 1
ATOM 859 O O . LEU A 1 109 ? -3.445 3.354 -23.149 1.00 59.56 109 LEU A O 1
ATOM 863 N N . VAL A 1 110 ? -4.513 5.330 -22.947 1.00 54.44 110 VAL A N 1
ATOM 864 C CA . VAL A 1 110 ? -5.326 5.271 -24.172 1.00 54.44 110 VAL A CA 1
ATOM 865 C C . VAL A 1 110 ? -4.573 5.825 -25.382 1.00 54.44 110 VAL A C 1
ATOM 867 O O . VAL A 1 110 ? -4.599 5.184 -26.424 1.00 54.44 110 VAL A O 1
ATOM 870 N N . GLU A 1 111 ? -3.828 6.928 -25.263 1.00 53.88 111 GLU A N 1
ATOM 871 C CA . GLU A 1 111 ? -3.014 7.493 -26.358 1.00 53.88 111 GLU A CA 1
ATOM 872 C C . GLU A 1 111 ? -1.933 6.512 -26.848 1.00 53.88 111 GLU A C 1
ATOM 874 O O . GLU A 1 111 ? -1.575 6.511 -28.025 1.00 53.88 111 GLU A O 1
ATOM 879 N N . SER A 1 112 ? -1.484 5.584 -25.990 1.00 50.38 112 SER A N 1
ATOM 880 C CA . SER A 1 112 ? -0.592 4.478 -26.385 1.00 50.38 112 SER A CA 1
ATOM 881 C C . SER A 1 112 ? -1.190 3.510 -27.432 1.00 50.38 112 SER A C 1
ATOM 883 O O . SER A 1 112 ? -0.468 2.674 -27.997 1.00 50.38 112 SER A O 1
ATOM 885 N N . LEU A 1 113 ? -2.501 3.602 -27.698 1.00 50.62 113 LEU A N 1
ATOM 886 C CA . LEU A 1 113 ? -3.220 2.801 -28.692 1.00 50.62 113 LEU A CA 1
ATOM 887 C C . LEU A 1 113 ? -3.141 3.403 -30.105 1.00 50.62 113 LEU A C 1
ATOM 889 O O . LEU A 1 113 ? -3.022 2.634 -31.061 1.00 50.62 113 LEU A O 1
ATOM 893 N N . ASP A 1 114 ? -3.152 4.734 -30.239 1.00 50.19 114 ASP A N 1
ATOM 894 C CA . ASP A 1 114 ? -3.311 5.412 -31.537 1.00 50.19 114 ASP A CA 1
ATOM 895 C C . ASP A 1 114 ? -1.994 5.581 -32.319 1.00 50.19 114 ASP A C 1
ATOM 897 O O . ASP A 1 114 ? -2.018 5.604 -33.551 1.00 50.19 114 ASP A O 1
ATOM 901 N N . GLU A 1 115 ? -0.828 5.586 -31.656 1.00 49.31 115 GLU A N 1
ATOM 902 C CA . GLU A 1 115 ? 0.472 5.533 -32.342 1.00 49.31 115 GLU A CA 1
ATOM 903 C C . GLU A 1 115 ? 1.110 4.128 -32.281 1.00 49.31 115 GLU A C 1
ATOM 905 O O . GLU A 1 115 ? 1.557 3.676 -31.221 1.00 49.31 115 GLU A O 1
ATOM 910 N N . PRO A 1 116 ? 1.215 3.400 -33.413 1.00 44.19 116 PRO A N 1
ATOM 911 C CA . PRO A 1 116 ? 1.986 2.165 -33.521 1.00 44.19 116 PRO A CA 1
ATOM 912 C C . PRO A 1 116 ? 3.484 2.457 -33.554 1.00 44.19 116 PRO A C 1
ATOM 914 O O . PRO A 1 116 ? 4.162 2.323 -34.570 1.00 44.19 116 PRO A O 1
ATOM 917 N N . SER A 1 117 ? 4.017 2.838 -32.400 1.00 49.34 117 SER A N 1
ATOM 918 C CA . SER A 1 117 ? 5.448 2.817 -32.147 1.00 49.34 117 SER A CA 1
ATOM 919 C C . SER A 1 117 ? 5.849 1.411 -31.696 1.00 49.34 117 SER A C 1
ATOM 921 O O . SER A 1 117 ? 5.512 0.968 -30.597 1.00 49.34 117 SER A O 1
ATOM 923 N N . VAL A 1 118 ? 6.639 0.725 -32.529 1.00 50.69 118 VAL A N 1
ATOM 924 C CA . VAL A 1 118 ? 7.273 -0.585 -32.245 1.00 50.69 118 VAL A CA 1
ATOM 925 C C . VAL A 1 118 ? 8.042 -0.584 -30.905 1.00 50.69 118 VAL A C 1
ATOM 927 O O . VAL A 1 118 ? 8.322 -1.632 -30.327 1.00 50.69 118 VAL A O 1
ATOM 930 N N . VAL A 1 119 ? 8.378 0.598 -30.377 1.00 49.94 119 VAL A N 1
ATOM 931 C CA . VAL A 1 119 ? 9.161 0.787 -29.149 1.00 49.94 119 VAL A CA 1
ATOM 932 C C . VAL A 1 119 ? 8.315 0.627 -27.875 1.00 49.94 119 VAL A C 1
ATOM 934 O O . VAL A 1 119 ? 8.847 0.184 -26.856 1.00 49.94 119 VAL A O 1
ATOM 937 N N . ILE A 1 120 ? 7.007 0.922 -27.916 1.00 56.44 120 ILE A N 1
ATOM 938 C CA . ILE A 1 120 ? 6.109 0.873 -26.740 1.00 56.44 120 ILE A CA 1
ATOM 939 C C . ILE A 1 120 ? 5.052 -0.237 -26.798 1.00 56.44 120 ILE A C 1
ATOM 941 O O . ILE A 1 120 ? 4.238 -0.343 -25.884 1.00 56.44 120 ILE A O 1
ATOM 945 N N . ASP A 1 121 ? 5.101 -1.124 -27.797 1.00 59.97 121 ASP A N 1
ATOM 946 C CA . ASP A 1 121 ? 4.174 -2.264 -27.920 1.00 59.97 121 ASP A CA 1
ATOM 947 C C . ASP A 1 121 ? 4.099 -3.125 -26.645 1.00 59.97 121 ASP A C 1
ATOM 949 O O . ASP A 1 121 ? 3.037 -3.626 -26.277 1.00 59.97 121 ASP A O 1
ATOM 953 N N . ASN A 1 122 ? 5.209 -3.233 -25.907 1.00 64.69 122 ASN A N 1
ATOM 954 C CA . ASN A 1 122 ? 5.279 -3.974 -24.642 1.00 64.69 122 ASN A CA 1
ATOM 955 C C . ASN A 1 122 ? 4.565 -3.285 -23.463 1.00 64.69 122 ASN A C 1
ATOM 957 O O . ASN A 1 122 ? 4.349 -3.923 -22.435 1.00 64.69 122 ASN A O 1
ATOM 961 N N . LEU A 1 123 ? 4.254 -1.992 -23.576 1.00 67.75 123 LEU A N 1
ATOM 962 C CA . LEU A 1 123 ? 3.556 -1.200 -22.557 1.00 67.75 123 LEU A CA 1
ATOM 963 C C . LEU A 1 123 ? 2.082 -0.973 -22.903 1.00 67.75 123 LEU A C 1
ATOM 965 O O . LEU A 1 123 ? 1.337 -0.498 -22.049 1.00 67.75 123 LEU A O 1
ATOM 969 N N . ARG A 1 124 ? 1.638 -1.344 -24.111 1.00 63.31 124 ARG A N 1
ATOM 970 C CA . ARG A 1 124 ? 0.240 -1.198 -24.526 1.00 63.31 124 ARG A CA 1
ATOM 971 C C . ARG A 1 124 ? -0.688 -1.928 -23.569 1.00 63.31 124 ARG A C 1
ATOM 973 O O . ARG A 1 124 ? -0.598 -3.150 -23.416 1.00 63.31 124 ARG A O 1
ATOM 980 N N . ALA A 1 125 ? -1.590 -1.178 -22.947 1.00 58.47 125 ALA A N 1
ATOM 981 C CA . ALA A 1 125 ? -2.626 -1.728 -22.091 1.00 58.47 125 ALA A CA 1
ATOM 982 C C . ALA A 1 125 ? -3.587 -2.577 -22.941 1.00 58.47 125 ALA A C 1
ATOM 984 O O . ALA A 1 125 ? -4.231 -2.061 -23.852 1.00 58.47 125 ALA A O 1
ATOM 985 N N . TYR A 1 126 ? -3.669 -3.880 -22.658 1.00 56.88 126 TYR A N 1
ATOM 986 C CA . TYR A 1 126 ? -4.570 -4.806 -23.353 1.00 56.88 126 TYR A CA 1
ATOM 987 C C . TYR A 1 126 ? -5.688 -5.298 -22.427 1.00 56.88 126 TYR A C 1
ATOM 989 O O . TYR A 1 126 ? -5.472 -5.487 -21.232 1.00 56.88 126 TYR A O 1
ATOM 997 N N . GLU A 1 127 ? -6.867 -5.518 -23.013 1.00 52.16 127 GLU A N 1
ATOM 998 C CA . GLU A 1 127 ? -8.129 -6.004 -22.421 1.00 52.16 127 GLU A CA 1
ATOM 999 C C . GLU A 1 127 ? -8.853 -5.044 -21.459 1.00 52.16 127 GLU A C 1
ATOM 1001 O O . GLU A 1 127 ? -10.033 -4.784 -21.663 1.00 52.16 127 GLU A O 1
ATOM 1006 N N . TRP A 1 128 ? -8.185 -4.460 -20.460 1.00 50.94 128 TRP A N 1
ATOM 1007 C CA . TRP A 1 128 ? -8.839 -3.601 -19.450 1.00 50.94 128 TRP A CA 1
ATOM 1008 C C . TRP A 1 128 ? -8.977 -2.126 -19.861 1.00 50.94 128 TRP A C 1
ATOM 1010 O O . TRP A 1 128 ? -9.759 -1.385 -19.265 1.00 50.94 128 TRP A O 1
ATOM 1020 N N . SER A 1 129 ? -8.223 -1.686 -20.873 1.00 51.72 129 SER A N 1
ATOM 1021 C CA . SER A 1 129 ? -8.215 -0.297 -21.350 1.00 51.72 129 SER A CA 1
ATOM 1022 C C . SER A 1 129 ? -9.506 0.091 -22.074 1.00 51.72 129 SER A C 1
ATOM 1024 O O . SER A 1 129 ? -9.886 1.256 -22.023 1.00 51.72 129 SER A O 1
ATOM 1026 N N . TYR A 1 130 ? -10.219 -0.867 -22.680 1.00 48.62 130 TYR A N 1
ATOM 1027 C CA . TYR A 1 130 ? -11.454 -0.607 -23.432 1.00 48.62 130 TYR A CA 1
ATOM 1028 C C . TYR A 1 130 ? -12.623 -0.135 -22.558 1.00 48.62 130 TYR A C 1
ATOM 1030 O O . TYR A 1 130 ? -13.426 0.679 -23.003 1.00 48.62 130 TYR A O 1
ATOM 1038 N N . GLU A 1 131 ? -12.692 -0.568 -21.296 1.00 49.38 131 GLU A N 1
ATOM 1039 C CA . GLU A 1 131 ? -13.753 -0.153 -20.364 1.00 49.38 131 GLU A CA 1
ATOM 1040 C C . GLU A 1 131 ? -13.565 1.282 -19.841 1.00 49.38 131 GLU A C 1
ATOM 1042 O O . GLU A 1 131 ? -14.544 1.943 -19.506 1.00 49.38 131 GLU A O 1
ATOM 1047 N N . CYS A 1 132 ? -12.324 1.785 -19.794 1.00 50.72 132 CYS A N 1
ATOM 1048 C CA . CYS A 1 132 ? -12.002 3.131 -19.296 1.00 50.72 132 CYS A CA 1
ATOM 1049 C C . CYS A 1 132 ? -11.857 4.182 -20.422 1.00 50.72 132 CYS A C 1
ATOM 1051 O O . CYS A 1 132 ? -11.551 5.334 -20.140 1.00 50.72 132 CYS A O 1
ATOM 1053 N N . GLN A 1 133 ? -12.110 3.840 -21.693 1.00 52.94 133 GLN A N 1
ATOM 1054 C CA . GLN A 1 133 ? -11.880 4.726 -22.854 1.00 52.94 133 GLN A CA 1
ATOM 1055 C C . GLN A 1 133 ? -12.744 6.002 -22.907 1.00 52.94 133 GLN A C 1
ATOM 1057 O O . GLN A 1 133 ? -12.466 6.884 -23.713 1.00 52.94 133 GLN A O 1
ATOM 1062 N N . SER A 1 134 ? -13.785 6.125 -22.078 1.00 52.44 134 SER A N 1
ATOM 1063 C CA . SER A 1 134 ? -14.712 7.271 -22.125 1.00 52.44 134 SER A CA 1
ATOM 1064 C C . SER A 1 134 ? -15.114 7.848 -20.762 1.00 52.44 134 SER A C 1
ATOM 1066 O O . SER A 1 134 ? -15.880 8.809 -20.719 1.00 52.44 134 SER A O 1
ATOM 1068 N N . VAL A 1 135 ? -14.605 7.302 -19.647 1.00 61.81 135 VAL A N 1
ATOM 1069 C CA . VAL A 1 135 ? -15.027 7.680 -18.287 1.00 61.81 135 VAL A CA 1
ATOM 1070 C C . VAL A 1 135 ? -13.819 7.722 -17.350 1.00 61.81 135 VAL A C 1
ATOM 1072 O O . VAL A 1 135 ? -12.960 6.844 -17.391 1.00 61.81 135 VAL A O 1
ATOM 1075 N N . THR A 1 136 ? -13.759 8.731 -16.480 1.00 66.69 136 THR A N 1
ATOM 1076 C CA . THR A 1 136 ? -12.820 8.769 -15.350 1.00 66.69 136 THR A CA 1
ATOM 1077 C C . THR A 1 136 ? -13.034 7.549 -14.454 1.00 66.69 136 THR A C 1
ATOM 1079 O O . THR A 1 136 ? -14.105 7.391 -13.868 1.00 66.69 136 THR A O 1
ATOM 1082 N N . CYS A 1 137 ? -12.019 6.692 -14.343 1.00 73.94 137 CYS A N 1
ATOM 1083 C CA . CYS A 1 137 ? -12.029 5.510 -13.481 1.00 73.94 137 CYS A CA 1
ATOM 1084 C C . CYS A 1 137 ? -11.359 5.861 -12.140 1.00 73.94 137 CYS A C 1
ATOM 1086 O O . CYS A 1 137 ? -10.319 6.517 -12.143 1.00 73.94 137 CYS A O 1
ATOM 1088 N N . ALA A 1 138 ? -11.897 5.422 -10.997 1.00 86.69 138 ALA A N 1
ATOM 1089 C CA . ALA A 1 138 ? -11.215 5.597 -9.711 1.00 86.69 138 ALA A CA 1
ATOM 1090 C C . ALA A 1 138 ? -9.869 4.847 -9.733 1.00 86.69 138 ALA A C 1
ATOM 1092 O O . ALA A 1 138 ? -9.816 3.654 -10.047 1.00 86.69 138 ALA A O 1
ATOM 1093 N N . GLY A 1 139 ? -8.763 5.527 -9.416 1.00 89.00 139 GLY A N 1
ATOM 1094 C CA . GLY A 1 139 ? -7.416 4.975 -9.601 1.00 89.00 139 GLY A CA 1
ATOM 1095 C C . GLY A 1 139 ? -7.164 3.708 -8.787 1.00 89.00 139 GLY A C 1
ATOM 1096 O O . GLY A 1 139 ? -6.533 2.769 -9.272 1.00 89.00 139 GLY A O 1
ATOM 1097 N N . PHE A 1 140 ? -7.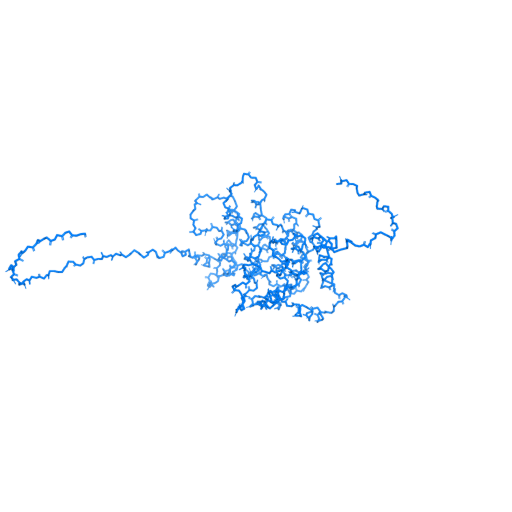717 3.636 -7.575 1.00 90.38 140 PHE A N 1
ATOM 1098 C CA . PHE A 1 140 ? -7.610 2.453 -6.718 1.00 90.38 140 PHE A CA 1
ATOM 1099 C C . PHE A 1 140 ? -8.339 1.226 -7.284 1.00 90.38 140 PHE A C 1
ATOM 1101 O O . PHE A 1 140 ? -7.861 0.110 -7.098 1.00 90.38 140 PHE A O 1
ATOM 1108 N N . ASP A 1 141 ? -9.422 1.413 -8.037 1.00 88.12 141 ASP A N 1
ATOM 1109 C CA . ASP A 1 141 ? -10.159 0.307 -8.658 1.00 88.12 141 ASP A CA 1
ATOM 1110 C C . ASP A 1 141 ? -9.376 -0.261 -9.856 1.00 88.12 141 ASP A C 1
ATOM 1112 O O . ASP A 1 141 ? -9.351 -1.469 -10.105 1.00 88.12 141 ASP A O 1
ATOM 1116 N N . VAL A 1 142 ? -8.681 0.607 -10.603 1.00 87.00 142 VAL A N 1
ATOM 1117 C CA . VAL A 1 142 ? -7.731 0.184 -11.646 1.00 87.00 142 VAL A CA 1
ATOM 1118 C C . VAL A 1 142 ? -6.549 -0.555 -11.014 1.00 87.00 142 VAL A C 1
ATOM 1120 O O . VAL A 1 142 ? -6.178 -1.638 -11.469 1.00 87.00 142 VAL A O 1
ATOM 1123 N N . LEU A 1 143 ? -5.993 -0.007 -9.931 1.00 91.56 143 LEU A N 1
ATOM 1124 C CA . LEU A 1 143 ? -4.871 -0.596 -9.208 1.00 91.56 143 LEU A CA 1
ATOM 1125 C C . LEU A 1 143 ? -5.207 -1.990 -8.664 1.00 91.56 143 LEU A C 1
ATOM 1127 O O . LEU A 1 143 ? -4.439 -2.926 -8.878 1.00 91.56 143 LEU A O 1
ATOM 1131 N N . GLN A 1 144 ? -6.374 -2.165 -8.037 1.00 90.75 144 GLN A N 1
ATOM 1132 C CA . GLN A 1 144 ? -6.832 -3.466 -7.546 1.00 90.75 144 GLN A CA 1
ATOM 1133 C C . GLN A 1 144 ? -6.861 -4.509 -8.673 1.00 90.75 144 GLN A C 1
ATOM 1135 O O . GLN A 1 144 ? -6.319 -5.604 -8.512 1.00 90.75 144 GLN A O 1
ATOM 1140 N N . ARG A 1 145 ? -7.418 -4.167 -9.844 1.00 87.25 145 ARG A N 1
ATOM 1141 C CA . ARG A 1 145 ? -7.467 -5.078 -11.005 1.00 87.25 145 ARG A CA 1
ATOM 1142 C C . ARG A 1 145 ? -6.077 -5.506 -11.484 1.00 87.25 145 ARG A C 1
ATOM 1144 O O . ARG A 1 145 ? -5.893 -6.665 -11.861 1.00 87.25 145 ARG A O 1
ATOM 1151 N N . LEU A 1 146 ? -5.102 -4.597 -11.456 1.00 88.88 146 LEU A N 1
ATOM 1152 C CA . LEU A 1 146 ? -3.718 -4.877 -11.857 1.00 88.88 146 LEU A CA 1
ATOM 1153 C C . LEU A 1 146 ? -2.988 -5.770 -10.840 1.00 88.88 146 LEU A C 1
ATOM 1155 O O . LEU A 1 146 ? -2.256 -6.682 -11.237 1.00 88.88 146 LEU A O 1
ATOM 1159 N N . LEU A 1 147 ? -3.204 -5.530 -9.543 1.00 92.00 147 LEU A N 1
ATOM 1160 C CA . LEU A 1 147 ? -2.458 -6.181 -8.463 1.00 92.00 147 LEU A CA 1
ATOM 1161 C C . LEU A 1 147 ? -3.030 -7.535 -8.031 1.00 92.00 147 LEU A C 1
ATOM 1163 O O . LEU A 1 147 ? -2.255 -8.413 -7.663 1.00 92.00 147 LEU A O 1
ATOM 1167 N N . VAL A 1 148 ? -4.346 -7.762 -8.129 1.00 90.06 148 VAL A N 1
ATOM 1168 C CA . VAL A 1 148 ? -4.965 -9.055 -7.758 1.00 90.06 148 VAL A CA 1
ATOM 1169 C C . VAL A 1 148 ? -4.381 -10.222 -8.561 1.00 90.06 148 VAL A C 1
ATOM 1171 O O . VAL A 1 148 ? -4.167 -11.305 -8.022 1.00 90.06 148 VAL A O 1
ATOM 1174 N N . ARG A 1 149 ? -4.024 -9.999 -9.833 1.00 85.62 149 ARG A N 1
ATOM 1175 C CA . ARG A 1 149 ? -3.360 -11.011 -10.681 1.00 85.62 149 ARG A CA 1
ATOM 1176 C C . ARG A 1 149 ? -1.907 -11.300 -10.272 1.00 85.62 149 ARG A C 1
ATOM 1178 O O . ARG A 1 149 ? -1.301 -12.235 -10.783 1.00 85.62 149 ARG A O 1
ATOM 1185 N N . GLN A 1 150 ? -1.347 -10.495 -9.375 1.00 87.31 150 GLN A N 1
ATOM 1186 C CA . GLN A 1 150 ? 0.046 -10.533 -8.926 1.00 87.31 150 GLN A CA 1
ATOM 1187 C C . GLN A 1 150 ? 0.145 -10.756 -7.408 1.00 87.31 150 GLN A C 1
ATOM 1189 O O . GLN A 1 150 ? 1.179 -10.485 -6.804 1.00 87.31 150 GLN A O 1
ATOM 1194 N N . ALA A 1 151 ? -0.912 -11.304 -6.794 1.00 89.56 151 ALA A N 1
ATOM 1195 C CA . ALA A 1 151 ? -0.997 -11.580 -5.357 1.00 89.56 151 ALA A CA 1
ATOM 1196 C C . ALA A 1 151 ? 0.075 -12.558 -4.829 1.00 89.56 151 ALA A C 1
ATOM 1198 O O . ALA A 1 151 ? 0.229 -12.689 -3.620 1.00 89.56 151 ALA A O 1
ATOM 1199 N N . HIS A 1 152 ? 0.825 -13.222 -5.710 1.00 86.06 152 HIS A N 1
ATOM 1200 C CA . HIS A 1 152 ? 1.930 -14.119 -5.370 1.00 86.06 152 HIS A CA 1
ATOM 1201 C C . HIS A 1 152 ? 3.255 -13.382 -5.082 1.00 86.06 152 HIS A C 1
ATOM 1203 O O . HIS A 1 152 ? 4.213 -13.999 -4.628 1.00 86.06 152 HIS A O 1
ATOM 1209 N N . LEU A 1 153 ? 3.342 -12.070 -5.339 1.00 88.56 153 LEU A N 1
ATOM 1210 C CA . LEU A 1 153 ? 4.575 -11.290 -5.172 1.00 88.56 153 LEU A CA 1
ATOM 1211 C C . LEU A 1 153 ? 4.576 -10.498 -3.848 1.00 88.56 153 LEU A C 1
ATOM 1213 O O . LEU A 1 153 ? 3.746 -9.598 -3.689 1.00 88.56 153 LEU A O 1
ATOM 1217 N N . PRO A 1 154 ? 5.532 -10.735 -2.925 1.00 90.25 154 PRO A N 1
ATOM 1218 C CA . PRO A 1 154 ? 5.651 -9.994 -1.661 1.00 90.25 154 PRO A CA 1
ATOM 1219 C C . PRO A 1 154 ? 5.745 -8.471 -1.829 1.00 90.25 154 PRO A C 1
ATOM 1221 O O . PRO A 1 154 ? 5.227 -7.707 -1.014 1.00 90.25 154 PRO A O 1
ATOM 1224 N N . GLN A 1 155 ? 6.369 -8.009 -2.917 1.00 90.38 155 GLN A N 1
ATOM 1225 C CA . GLN A 1 155 ? 6.588 -6.587 -3.194 1.00 90.38 155 GLN A CA 1
ATOM 1226 C C . GLN A 1 155 ? 5.272 -5.821 -3.377 1.00 90.38 155 GLN A C 1
ATOM 1228 O O . GLN A 1 155 ? 5.200 -4.638 -3.041 1.00 90.38 155 GLN A O 1
ATOM 1233 N N . VAL A 1 156 ? 4.218 -6.494 -3.853 1.00 93.31 156 VAL A N 1
ATOM 1234 C CA . VAL A 1 156 ? 2.877 -5.909 -3.973 1.00 93.31 156 VAL A CA 1
ATOM 1235 C C . VAL A 1 156 ? 2.341 -5.537 -2.589 1.00 93.31 156 VAL A C 1
ATOM 1237 O O . VAL A 1 156 ? 1.904 -4.407 -2.378 1.00 93.31 156 VAL A O 1
ATOM 1240 N N . TYR A 1 157 ? 2.442 -6.447 -1.619 1.00 94.31 157 TYR A N 1
ATOM 1241 C CA . TYR A 1 157 ? 2.012 -6.202 -0.241 1.00 94.31 157 TYR A CA 1
ATOM 1242 C C . TYR A 1 157 ? 2.859 -5.132 0.440 1.00 94.31 157 TYR A C 1
ATOM 1244 O O . TYR A 1 157 ? 2.302 -4.257 1.096 1.00 94.31 157 TYR A O 1
ATOM 1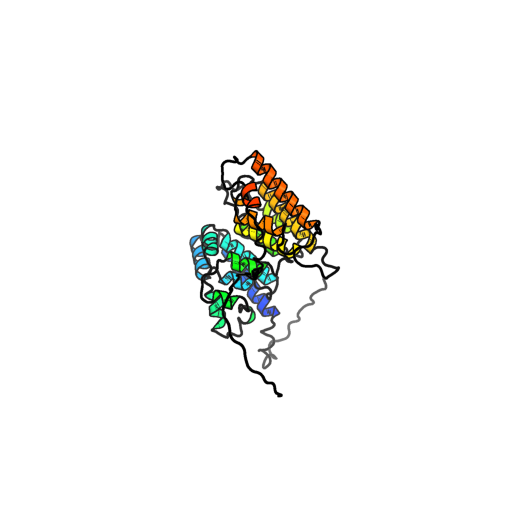252 N N . GLY A 1 158 ? 4.181 -5.152 0.239 1.00 92.62 158 GLY A N 1
ATOM 1253 C CA . GLY A 1 158 ? 5.081 -4.121 0.763 1.00 92.62 158 GLY A CA 1
ATOM 1254 C C . GLY A 1 158 ? 4.719 -2.719 0.274 1.00 92.62 158 GLY A C 1
ATOM 1255 O O . GLY A 1 158 ? 4.627 -1.784 1.070 1.00 92.62 158 GLY A O 1
ATOM 1256 N N . ALA A 1 159 ? 4.427 -2.572 -1.021 1.00 92.94 159 ALA A N 1
ATOM 1257 C CA . ALA A 1 159 ? 3.993 -1.301 -1.591 1.00 92.94 159 ALA A CA 1
ATOM 1258 C C . ALA A 1 159 ? 2.645 -0.839 -1.012 1.00 92.94 159 ALA A C 1
ATOM 1260 O O . ALA A 1 159 ? 2.504 0.319 -0.617 1.00 92.94 159 ALA A O 1
ATOM 1261 N N . LEU A 1 160 ? 1.664 -1.741 -0.898 1.00 94.94 160 LEU A N 1
ATOM 1262 C CA . LEU A 1 160 ? 0.364 -1.425 -0.298 1.00 94.94 160 LEU A CA 1
ATOM 1263 C C . LEU A 1 160 ? 0.466 -1.082 1.195 1.00 94.94 160 LEU A C 1
ATOM 1265 O O . LEU A 1 160 ? -0.203 -0.156 1.655 1.00 94.94 160 LEU A O 1
ATOM 1269 N N . ALA A 1 161 ? 1.331 -1.770 1.939 1.00 94.44 161 ALA A N 1
ATOM 1270 C CA . ALA A 1 161 ? 1.637 -1.475 3.334 1.00 94.44 161 ALA A CA 1
ATOM 1271 C C . ALA A 1 161 ? 2.297 -0.093 3.484 1.00 94.44 161 ALA A C 1
ATOM 1273 O O . ALA A 1 161 ? 1.908 0.693 4.350 1.00 94.44 161 ALA A O 1
ATOM 1274 N N . ALA A 1 162 ? 3.235 0.256 2.598 1.00 91.56 162 ALA A N 1
ATOM 1275 C CA . ALA A 1 162 ? 3.845 1.583 2.579 1.00 91.56 162 ALA A CA 1
ATOM 1276 C C . ALA A 1 162 ? 2.801 2.675 2.283 1.00 91.56 162 ALA A C 1
ATOM 1278 O O . ALA A 1 162 ? 2.766 3.695 2.973 1.00 91.56 162 ALA A O 1
ATOM 1279 N N . LEU A 1 163 ? 1.893 2.440 1.328 1.00 92.00 163 LEU A N 1
ATOM 1280 C CA . LEU A 1 163 ? 0.778 3.347 1.034 1.00 92.00 163 LEU A CA 1
ATOM 1281 C C . LEU A 1 163 ? -0.200 3.486 2.206 1.00 92.00 163 LEU A C 1
ATOM 1283 O O . LEU A 1 163 ? -0.671 4.592 2.478 1.00 92.00 163 LEU A O 1
ATOM 1287 N N . LEU A 1 164 ? -0.506 2.382 2.897 1.00 93.12 164 LEU A N 1
ATOM 1288 C CA . LEU A 1 164 ? -1.354 2.371 4.089 1.00 93.12 164 LEU A CA 1
ATOM 1289 C C . LEU A 1 164 ? -0.794 3.304 5.164 1.00 93.12 164 LEU A C 1
ATOM 1291 O O . LEU A 1 164 ? -1.532 4.136 5.690 1.00 93.12 164 LEU A O 1
ATOM 1295 N N . LEU A 1 165 ? 0.508 3.184 5.440 1.00 89.88 165 LEU A N 1
ATOM 1296 C CA . LEU A 1 165 ? 1.219 3.980 6.443 1.00 89.88 165 LEU A CA 1
ATOM 1297 C C . LEU A 1 165 ? 1.617 5.381 5.946 1.00 89.88 165 LEU A C 1
ATOM 1299 O O . LEU A 1 165 ? 2.100 6.194 6.730 1.00 89.88 165 LEU A O 1
ATOM 1303 N N . GLY A 1 166 ? 1.408 5.677 4.659 1.00 85.56 166 GLY A N 1
ATOM 1304 C CA . GLY A 1 166 ? 1.747 6.956 4.038 1.00 85.56 166 GLY A CA 1
ATOM 1305 C C . GLY A 1 166 ? 3.245 7.210 3.881 1.00 85.56 166 GLY A C 1
ATOM 1306 O O . GLY A 1 166 ? 3.680 8.357 3.953 1.00 85.56 166 GLY A O 1
ATOM 1307 N N . LYS A 1 167 ? 4.033 6.156 3.669 1.00 80.25 167 LYS A N 1
ATOM 1308 C CA . LYS A 1 167 ? 5.486 6.245 3.517 1.00 80.25 167 LYS A CA 1
ATOM 1309 C C . LYS A 1 167 ? 5.922 6.567 2.098 1.00 80.25 167 LYS A C 1
ATOM 1311 O O . LYS A 1 167 ? 5.341 6.088 1.127 1.00 80.25 167 LYS A O 1
ATOM 1316 N N . ARG A 1 168 ? 7.007 7.337 2.001 1.00 71.62 168 ARG A N 1
ATOM 1317 C CA . ARG A 1 168 ? 7.745 7.571 0.757 1.00 71.62 168 ARG A CA 1
ATOM 1318 C C . ARG A 1 168 ? 8.776 6.463 0.592 1.00 71.62 168 ARG A C 1
ATOM 1320 O O . ARG A 1 168 ? 9.673 6.382 1.414 1.00 71.62 168 ARG A O 1
ATOM 1327 N N . GLY A 1 169 ? 8.622 5.642 -0.448 1.00 60.91 169 GLY A N 1
ATOM 1328 C CA . GLY A 1 169 ? 9.640 4.710 -0.940 1.00 60.91 169 GLY A CA 1
ATOM 1329 C C . GLY A 1 169 ? 10.238 3.778 0.118 1.00 60.91 169 GLY A C 1
ATOM 1330 O O . GLY A 1 169 ? 11.257 4.094 0.717 1.00 60.91 169 GLY A O 1
ATOM 1331 N N . GLY A 1 170 ? 9.654 2.592 0.299 1.00 55.00 170 GLY A N 1
ATOM 1332 C CA . GLY A 1 170 ? 10.357 1.509 0.988 1.00 55.00 170 GLY A CA 1
ATOM 1333 C C . GLY A 1 170 ? 11.421 0.919 0.064 1.00 55.00 170 GLY A C 1
ATOM 1334 O O . GLY A 1 170 ? 11.093 0.493 -1.045 1.00 55.00 170 GLY A O 1
ATOM 1335 N N . GLU A 1 171 ? 12.681 0.892 0.494 1.00 52.75 171 GLU A N 1
ATOM 1336 C CA . GLU A 1 171 ? 13.676 0.024 -0.134 1.00 52.75 171 GLU A CA 1
ATOM 1337 C C . GLU A 1 171 ? 13.261 -1.422 0.149 1.00 52.75 171 GLU A C 1
ATOM 1339 O O . GLU A 1 171 ? 13.376 -1.905 1.272 1.00 52.75 171 GLU A O 1
ATOM 1344 N N . THR A 1 172 ? 12.711 -2.113 -0.848 1.00 54.66 172 THR A N 1
ATOM 1345 C CA . THR A 1 172 ? 12.616 -3.572 -0.785 1.00 54.66 172 THR A CA 1
ATOM 1346 C C . THR A 1 172 ? 14.010 -4.113 -1.095 1.00 54.66 172 THR A C 1
ATOM 1348 O O . THR A 1 172 ? 14.495 -3.831 -2.194 1.00 54.66 172 THR A O 1
ATOM 1351 N N . PRO A 1 173 ? 14.670 -4.843 -0.178 1.00 51.06 173 PRO A N 1
ATOM 1352 C CA . PRO A 1 173 ? 15.995 -5.385 -0.449 1.00 51.06 173 PRO A CA 1
ATOM 1353 C C . PRO A 1 173 ? 15.974 -6.261 -1.712 1.00 51.06 173 PRO A C 1
ATOM 1355 O O . PRO A 1 173 ? 15.048 -7.038 -1.924 1.00 51.06 173 PRO A O 1
ATOM 1358 N N . ASP A 1 174 ? 16.974 -6.142 -2.582 1.00 47.41 174 ASP A N 1
ATOM 1359 C CA . ASP A 1 174 ? 17.041 -6.966 -3.793 1.00 47.41 174 ASP A CA 1
ATOM 1360 C C . ASP A 1 174 ? 17.218 -8.451 -3.415 1.00 47.41 174 ASP A C 1
ATOM 1362 O O . ASP A 1 174 ? 18.276 -8.860 -2.934 1.00 47.41 174 ASP A O 1
ATOM 1366 N N . GLY A 1 175 ? 16.186 -9.277 -3.627 1.00 57.25 175 GLY A N 1
ATOM 1367 C CA . GLY A 1 175 ? 16.249 -10.711 -3.336 1.00 57.25 175 GLY A CA 1
ATOM 1368 C C . GLY A 1 175 ? 14.903 -11.439 -3.338 1.00 57.25 175 GLY A C 1
ATOM 1369 O O . GLY A 1 175 ? 13.838 -10.843 -3.508 1.00 57.25 175 GLY A O 1
ATOM 1370 N N . GLN A 1 176 ? 14.960 -12.761 -3.154 1.00 56.84 176 GLN A N 1
ATOM 1371 C CA . GLN A 1 176 ? 13.792 -13.580 -2.829 1.00 56.84 176 GLN A CA 1
ATOM 1372 C C . GLN A 1 176 ? 13.417 -13.284 -1.375 1.00 56.84 176 GLN A C 1
ATOM 1374 O O . GLN A 1 176 ? 13.972 -13.874 -0.454 1.00 56.84 176 GLN A O 1
ATOM 1379 N N . LEU A 1 177 ? 12.560 -12.285 -1.199 1.00 66.12 177 LEU A N 1
ATOM 1380 C CA . LEU A 1 177 ? 12.184 -11.750 0.102 1.00 66.12 177 LEU A CA 1
ATOM 1381 C C . LEU A 1 177 ? 11.015 -12.524 0.697 1.00 66.12 177 LEU A C 1
ATOM 1383 O O . LEU A 1 177 ? 10.031 -12.794 0.005 1.00 66.12 177 LEU A O 1
ATOM 1387 N N . ASP A 1 178 ? 11.115 -12.817 1.987 1.00 86.38 178 ASP A N 1
ATOM 1388 C CA . ASP A 1 178 ? 9.975 -13.252 2.779 1.00 86.38 178 ASP A CA 1
ATOM 1389 C C . ASP A 1 178 ? 9.002 -12.077 2.985 1.00 86.38 178 ASP A C 1
ATOM 1391 O O . ASP A 1 178 ? 9.412 -10.923 3.149 1.00 86.38 178 ASP A O 1
ATOM 1395 N N . LEU A 1 179 ? 7.697 -12.349 2.951 1.00 90.81 179 LEU A N 1
ATOM 1396 C CA . LEU A 1 179 ? 6.680 -11.311 3.109 1.00 90.81 179 LEU A CA 1
ATOM 1397 C C . LEU A 1 179 ? 6.736 -10.686 4.508 1.00 90.81 179 LEU A C 1
ATOM 1399 O O . LEU A 1 179 ? 6.551 -9.474 4.636 1.00 90.81 179 LEU A O 1
ATOM 1403 N N . ASP A 1 180 ? 7.025 -11.485 5.535 1.00 91.31 180 ASP A N 1
ATOM 1404 C CA . ASP A 1 180 ? 7.144 -10.989 6.907 1.00 91.31 180 ASP A CA 1
ATOM 1405 C C . ASP A 1 180 ? 8.286 -9.972 7.033 1.00 91.31 180 ASP A C 1
ATOM 1407 O O . ASP A 1 180 ? 8.096 -8.911 7.625 1.00 91.31 180 ASP A O 1
ATOM 1411 N N . GLU A 1 181 ? 9.435 -10.224 6.398 1.00 89.69 181 GLU A N 1
ATOM 1412 C CA . GLU A 1 181 ? 10.561 -9.282 6.361 1.00 89.69 181 GLU A CA 1
ATOM 1413 C C . GLU A 1 181 ? 10.189 -7.974 5.650 1.00 89.69 181 GLU A C 1
ATOM 1415 O O . GLU A 1 181 ? 10.508 -6.885 6.133 1.00 89.69 181 GLU A O 1
ATOM 1420 N N . VAL A 1 182 ? 9.467 -8.063 4.527 1.00 89.75 182 VAL A N 1
ATOM 1421 C CA . VAL A 1 182 ? 9.000 -6.886 3.777 1.00 89.75 182 VAL A CA 1
ATOM 1422 C C . VAL A 1 182 ? 8.044 -6.042 4.618 1.00 89.75 182 VAL A C 1
ATOM 1424 O O . VAL A 1 182 ? 8.201 -4.822 4.703 1.00 89.75 182 VAL A O 1
ATOM 1427 N N . LEU A 1 183 ? 7.049 -6.673 5.245 1.00 92.12 183 LEU A N 1
ATOM 1428 C CA . LEU A 1 183 ? 6.065 -5.976 6.073 1.00 92.12 183 LEU A CA 1
ATOM 1429 C C . LEU A 1 183 ? 6.707 -5.405 7.342 1.00 92.12 183 LEU A C 1
ATOM 1431 O O . LEU A 1 183 ? 6.380 -4.283 7.730 1.00 92.12 183 LEU A O 1
ATOM 1435 N N . GLN A 1 184 ? 7.656 -6.123 7.947 1.00 90.00 184 GLN A N 1
ATOM 1436 C CA . GLN A 1 184 ? 8.390 -5.654 9.119 1.00 90.00 184 GLN A CA 1
ATOM 1437 C C . GLN A 1 184 ? 9.283 -4.456 8.785 1.00 90.00 184 GLN A C 1
ATOM 1439 O O . GLN A 1 184 ? 9.232 -3.458 9.498 1.00 90.00 184 GLN A O 1
ATOM 1444 N N . ALA A 1 185 ? 10.000 -4.467 7.656 1.00 87.56 185 ALA A N 1
ATOM 1445 C CA . ALA A 1 185 ? 10.774 -3.309 7.195 1.00 87.56 185 ALA A CA 1
ATOM 1446 C C . ALA A 1 185 ? 9.884 -2.068 6.981 1.00 87.56 185 ALA A C 1
ATOM 1448 O O . ALA A 1 185 ? 10.266 -0.929 7.285 1.00 87.56 185 ALA A O 1
ATOM 1449 N N . VAL A 1 186 ? 8.652 -2.283 6.506 1.00 88.62 186 VAL A N 1
ATOM 1450 C CA . VAL A 1 186 ? 7.631 -1.237 6.385 1.00 88.62 186 VAL A CA 1
ATOM 1451 C C . VAL A 1 186 ? 7.063 -0.819 7.743 1.00 88.62 186 VAL A C 1
ATOM 1453 O O . VAL A 1 186 ? 6.576 0.296 7.842 1.00 88.62 186 VAL A O 1
ATOM 1456 N N . ILE A 1 187 ? 7.133 -1.605 8.811 1.00 87.19 187 ILE A N 1
ATOM 1457 C CA . ILE A 1 187 ? 6.793 -1.130 10.163 1.00 87.19 187 ILE A CA 1
ATOM 1458 C C . ILE A 1 187 ? 7.972 -0.355 10.760 1.00 87.19 187 ILE A C 1
ATOM 1460 O O . ILE A 1 187 ? 7.777 0.775 11.208 1.00 87.19 187 ILE A O 1
ATOM 1464 N N . ASP A 1 188 ? 9.183 -0.904 10.694 1.00 85.06 188 ASP A N 1
ATOM 1465 C CA . ASP A 1 188 ? 10.383 -0.384 11.366 1.00 85.06 188 ASP A CA 1
ATOM 1466 C C . ASP A 1 188 ? 10.818 0.982 10.840 1.00 85.06 188 ASP A C 1
ATOM 1468 O O . ASP A 1 188 ? 11.217 1.855 11.605 1.00 85.06 188 ASP A O 1
ATOM 1472 N N . SER A 1 189 ? 10.646 1.227 9.540 1.00 79.06 189 SER A N 1
ATOM 1473 C CA . SER A 1 189 ? 10.905 2.543 8.941 1.00 79.06 189 SER A CA 1
ATOM 1474 C C . SER A 1 189 ? 9.898 3.623 9.383 1.00 79.06 189 SER A C 1
ATOM 1476 O O . SER A 1 189 ? 9.850 4.706 8.803 1.00 79.06 189 SER A O 1
ATOM 1478 N N . THR A 1 190 ? 8.973 3.318 10.310 1.00 70.56 190 THR A N 1
ATOM 1479 C CA . THR A 1 190 ? 7.972 4.280 10.795 1.00 70.56 190 THR A CA 1
ATOM 1480 C C . THR A 1 190 ? 8.655 5.053 11.895 1.00 70.56 190 THR A C 1
ATOM 1482 O O . THR A 1 190 ? 8.468 4.774 13.075 1.00 70.56 190 THR A O 1
ATOM 1485 N N . GLU A 1 191 ? 9.502 6.002 11.510 1.00 57.78 191 GLU A N 1
ATOM 1486 C CA . GLU A 1 191 ? 10.037 6.937 12.482 1.00 57.78 191 GLU A CA 1
ATOM 1487 C C . GLU A 1 191 ? 8.861 7.634 13.177 1.00 57.78 191 GLU A C 1
ATOM 1489 O O . GLU A 1 191 ? 7.916 8.101 12.532 1.00 57.78 191 GLU A O 1
ATOM 1494 N N . TYR A 1 192 ? 8.910 7.703 14.507 1.00 53.03 192 TYR A N 1
ATOM 1495 C CA . TYR A 1 192 ? 8.037 8.558 15.305 1.00 53.03 192 TYR A CA 1
ATOM 1496 C C . TYR A 1 192 ? 8.435 10.020 15.061 1.00 53.03 192 TYR A C 1
ATOM 1498 O O . TYR A 1 192 ? 8.950 10.704 15.942 1.00 53.03 192 TYR A O 1
ATOM 1506 N N . THR A 1 193 ? 8.271 10.506 13.833 1.00 43.81 193 THR A N 1
ATOM 1507 C CA . THR A 1 193 ? 8.496 11.911 13.523 1.00 43.81 193 THR A CA 1
ATOM 1508 C C . THR A 1 193 ? 7.428 12.724 14.240 1.00 43.81 193 THR A C 1
ATOM 1510 O O . THR A 1 193 ? 6.241 12.429 14.125 1.00 43.81 193 THR A O 1
ATOM 1513 N N . ASN A 1 194 ? 7.842 13.776 14.948 1.00 42.59 194 ASN A N 1
ATOM 1514 C CA . ASN A 1 194 ? 6.989 14.692 15.723 1.00 42.59 194 ASN A CA 1
ATOM 1515 C C . ASN A 1 194 ? 5.943 15.476 14.886 1.00 42.59 194 ASN A C 1
ATOM 1517 O O . ASN A 1 194 ? 5.350 16.435 15.377 1.00 42.59 194 ASN A O 1
ATOM 1521 N N . SER A 1 195 ? 5.727 15.116 13.618 1.00 53.19 195 SER A N 1
ATOM 1522 C CA . SER A 1 195 ? 4.649 15.634 12.779 1.00 53.19 195 SER A CA 1
ATOM 1523 C C . SER A 1 195 ? 3.322 14.962 13.129 1.00 53.19 195 SER A C 1
ATOM 1525 O O . SER A 1 195 ? 3.293 13.787 13.494 1.00 53.19 195 SER A O 1
ATOM 1527 N N . ALA A 1 196 ? 2.212 15.683 12.961 1.00 55.31 196 ALA A N 1
ATOM 1528 C CA . ALA A 1 196 ? 0.879 15.110 13.120 1.00 55.31 196 ALA A CA 1
ATOM 1529 C C . ALA A 1 196 ? 0.756 13.802 12.307 1.00 55.31 196 ALA A C 1
ATOM 1531 O O . ALA A 1 196 ? 1.148 13.781 11.136 1.00 55.31 196 ALA A O 1
ATOM 1532 N N . PRO A 1 197 ? 0.264 12.704 12.907 1.00 63.47 197 PRO A N 1
ATOM 1533 C CA . PRO A 1 197 ? 0.210 11.417 12.232 1.00 63.47 197 PRO A CA 1
ATOM 1534 C C . PRO A 1 197 ? -0.707 11.513 11.008 1.00 63.47 197 PRO A C 1
ATOM 1536 O O . PRO A 1 197 ? -1.879 11.865 11.135 1.00 63.47 197 PRO A O 1
ATOM 1539 N N . LEU A 1 198 ? -0.176 11.189 9.822 1.00 73.56 198 LEU A N 1
ATOM 1540 C CA . LEU A 1 198 ? -0.999 11.018 8.625 1.00 73.56 198 LEU A CA 1
ATOM 1541 C C . LEU A 1 198 ? -2.025 9.909 8.890 1.00 73.56 198 LEU A C 1
ATOM 1543 O O . LEU A 1 198 ? -1.662 8.845 9.402 1.00 73.56 198 LEU A O 1
ATOM 1547 N N . GLN A 1 199 ? -3.280 10.156 8.520 1.00 87.00 199 GLN A N 1
ATOM 1548 C CA . GLN A 1 199 ? -4.350 9.163 8.589 1.00 87.00 199 GLN A CA 1
ATOM 1549 C C . GLN A 1 199 ? -4.007 7.945 7.721 1.00 87.00 199 GLN A C 1
ATOM 1551 O O . GLN A 1 199 ? -3.484 8.092 6.608 1.00 87.00 199 GLN A O 1
ATOM 1556 N N . LEU A 1 200 ? -4.322 6.747 8.219 1.00 91.44 200 LEU A N 1
ATOM 1557 C CA . LEU A 1 200 ? -4.124 5.516 7.459 1.00 91.44 200 LEU A CA 1
ATOM 1558 C C . LEU A 1 200 ? -5.009 5.483 6.201 1.00 91.44 200 LEU A C 1
ATOM 1560 O O . LEU A 1 200 ? -6.156 5.934 6.197 1.00 91.44 200 LEU A O 1
ATOM 1564 N N . CYS A 1 201 ? -4.484 4.935 5.103 1.00 92.00 201 CYS A N 1
ATOM 1565 C CA . CYS A 1 201 ? -5.242 4.825 3.854 1.00 92.00 201 CYS A CA 1
ATOM 1566 C C . CYS A 1 201 ? -6.202 3.621 3.853 1.00 92.00 201 CYS A C 1
ATOM 1568 O O . CYS A 1 201 ? -5.767 2.484 3.661 1.00 92.00 201 CYS A O 1
ATOM 1570 N N . SER A 1 202 ? -7.514 3.870 3.959 1.00 92.38 202 SER A N 1
ATOM 1571 C CA . SER A 1 202 ? -8.542 2.813 3.893 1.00 92.38 202 SER A CA 1
ATOM 1572 C C . SER A 1 202 ? -8.518 2.006 2.604 1.00 92.38 202 SER A C 1
ATOM 1574 O O . SER A 1 202 ? -8.602 0.783 2.660 1.00 92.38 202 SER A O 1
ATOM 1576 N N . LYS A 1 203 ? -8.317 2.667 1.460 1.00 92.62 203 LYS A N 1
ATOM 1577 C CA . LYS A 1 203 ? -8.212 2.000 0.158 1.00 92.62 203 LYS A CA 1
ATOM 1578 C C . LYS A 1 203 ? -7.044 1.014 0.115 1.00 92.62 203 LYS A C 1
ATOM 1580 O O . LYS A 1 203 ? -7.210 -0.100 -0.367 1.00 92.62 203 LYS A O 1
ATOM 1585 N N . SER A 1 204 ? -5.887 1.372 0.672 1.00 94.19 204 SER A N 1
ATOM 1586 C CA . SER A 1 204 ? -4.734 0.465 0.735 1.00 94.19 204 SER A CA 1
ATOM 1587 C C . SER A 1 204 ? -4.973 -0.737 1.644 1.00 94.19 204 SER A C 1
ATOM 1589 O O . SER A 1 204 ? -4.632 -1.856 1.267 1.00 94.19 204 SER A O 1
ATOM 1591 N N . ALA A 1 205 ? -5.602 -0.531 2.805 1.00 95.69 205 ALA A N 1
ATOM 1592 C CA . ALA A 1 205 ? -5.985 -1.632 3.689 1.00 95.69 205 ALA A CA 1
ATOM 1593 C C . ALA A 1 205 ? -7.011 -2.570 3.031 1.00 95.69 205 ALA A C 1
ATOM 1595 O O . ALA A 1 205 ? -6.873 -3.787 3.115 1.00 95.69 205 ALA A O 1
ATOM 1596 N N . ALA A 1 206 ? -8.012 -2.013 2.343 1.00 95.25 206 ALA A N 1
ATOM 1597 C CA . ALA A 1 206 ? -8.996 -2.793 1.599 1.00 95.25 206 ALA A CA 1
ATOM 1598 C C . ALA A 1 206 ? -8.337 -3.593 0.462 1.00 95.25 206 ALA A C 1
ATOM 1600 O O . ALA A 1 206 ? -8.607 -4.779 0.318 1.00 95.25 206 ALA A O 1
ATOM 1601 N N . MET A 1 207 ? -7.398 -3.003 -0.286 1.00 95.00 207 MET A N 1
ATOM 1602 C CA . MET A 1 207 ? -6.653 -3.737 -1.316 1.00 95.00 207 MET A CA 1
ATOM 1603 C C . MET A 1 207 ? -5.832 -4.894 -0.738 1.00 95.00 207 MET A C 1
ATOM 1605 O O . MET A 1 207 ? -5.828 -5.966 -1.333 1.00 95.00 207 MET A O 1
ATOM 1609 N N . LEU A 1 208 ? -5.178 -4.723 0.421 1.00 96.56 208 LEU A N 1
ATOM 1610 C CA . LEU A 1 208 ? -4.492 -5.832 1.103 1.00 96.56 208 LEU A CA 1
ATOM 1611 C C . LEU A 1 208 ? -5.460 -6.990 1.385 1.00 96.56 208 LEU A C 1
ATOM 1613 O O . LEU A 1 208 ? -5.134 -8.143 1.111 1.00 96.56 208 LEU A O 1
ATOM 1617 N N . LEU A 1 209 ? -6.668 -6.686 1.869 1.00 95.38 209 LEU A N 1
ATOM 1618 C CA . LEU A 1 209 ? -7.709 -7.687 2.107 1.00 95.38 209 LEU A CA 1
ATOM 1619 C C . LEU A 1 209 ? -8.231 -8.323 0.810 1.00 95.38 209 LEU A C 1
ATOM 1621 O O . LEU A 1 209 ? -8.497 -9.520 0.789 1.00 95.38 209 LEU A O 1
ATOM 1625 N N . GLU A 1 210 ? -8.334 -7.573 -0.285 1.00 94.12 210 GLU A N 1
ATOM 1626 C CA . GLU A 1 210 ? -8.719 -8.114 -1.595 1.00 94.12 210 GLU A CA 1
ATOM 1627 C C . GLU A 1 210 ? -7.656 -9.067 -2.168 1.00 94.12 210 GLU A C 1
ATOM 1629 O O . GLU A 1 210 ? -8.006 -10.096 -2.747 1.00 94.12 210 GLU A O 1
ATOM 1634 N N . LEU A 1 211 ? -6.362 -8.808 -1.938 1.00 93.44 211 LEU A N 1
ATOM 1635 C CA . LEU A 1 211 ? -5.301 -9.772 -2.260 1.00 93.44 211 LEU A CA 1
ATOM 1636 C C . LEU A 1 211 ? -5.413 -11.038 -1.401 1.00 93.44 211 LEU A C 1
ATOM 1638 O O . LEU A 1 211 ? -5.345 -12.151 -1.924 1.00 93.44 211 LEU A O 1
ATOM 1642 N N . VAL A 1 212 ? -5.661 -10.880 -0.097 1.00 92.19 212 VAL A N 1
ATOM 1643 C CA . VAL A 1 212 ? -5.905 -12.007 0.818 1.00 92.19 212 VAL A CA 1
ATOM 1644 C C . VAL A 1 212 ? -7.104 -12.838 0.363 1.00 92.19 212 VAL A C 1
ATOM 1646 O O . VAL A 1 212 ? -7.028 -14.064 0.296 1.00 92.19 212 VAL A O 1
ATOM 1649 N N . LYS A 1 213 ? -8.203 -12.182 -0.009 1.00 90.19 213 LYS A N 1
ATOM 1650 C CA . LYS A 1 213 ? -9.399 -12.823 -0.554 1.00 90.19 213 LYS A CA 1
ATOM 1651 C C . LYS A 1 213 ? -9.096 -13.570 -1.845 1.00 90.19 213 LYS A C 1
ATOM 1653 O O . LYS A 1 213 ? -9.567 -14.693 -1.999 1.00 90.19 213 LYS A O 1
ATOM 1658 N N . ALA A 1 214 ? -8.300 -12.996 -2.748 1.00 88.69 214 ALA A N 1
ATOM 1659 C CA . ALA A 1 214 ? -7.890 -13.665 -3.980 1.00 88.69 214 ALA A CA 1
ATOM 1660 C C . ALA A 1 214 ? -7.131 -14.971 -3.693 1.00 88.69 214 ALA A C 1
ATOM 1662 O O . ALA A 1 214 ? -7.440 -15.991 -4.303 1.00 88.69 214 ALA A O 1
ATOM 1663 N N . ILE A 1 215 ? -6.223 -14.973 -2.710 1.00 87.19 215 ILE A N 1
ATOM 1664 C CA . ILE A 1 215 ? -5.511 -16.187 -2.277 1.00 87.19 215 ILE A CA 1
ATOM 1665 C C . ILE A 1 215 ? -6.477 -17.207 -1.656 1.00 87.19 215 ILE A C 1
ATOM 1667 O O . ILE A 1 215 ? -6.456 -18.378 -2.021 1.00 87.19 215 ILE A O 1
ATOM 1671 N N . ILE A 1 216 ? -7.361 -16.775 -0.747 1.00 83.69 216 ILE A N 1
ATOM 1672 C CA . ILE A 1 216 ? -8.328 -17.662 -0.066 1.00 83.69 216 ILE A CA 1
ATOM 1673 C C . ILE A 1 216 ? -9.320 -18.294 -1.059 1.00 83.69 216 ILE A C 1
ATOM 1675 O O . ILE A 1 216 ? -9.771 -19.424 -0.867 1.00 83.69 216 ILE A O 1
ATOM 1679 N N . THR A 1 217 ? -9.708 -17.555 -2.100 1.00 81.69 217 THR A N 1
ATOM 1680 C CA . THR A 1 217 ? -10.729 -17.982 -3.073 1.00 81.69 217 THR A CA 1
ATOM 1681 C C . THR A 1 217 ? -10.168 -18.763 -4.256 1.00 81.69 217 THR A C 1
ATOM 1683 O O . THR A 1 217 ? -10.927 -19.476 -4.917 1.00 81.69 217 THR A O 1
ATOM 1686 N N . GLN A 1 218 ? -8.861 -18.693 -4.524 1.00 75.31 218 GLN A N 1
ATOM 1687 C CA . GLN A 1 218 ? -8.229 -19.541 -5.531 1.00 75.31 218 GLN A CA 1
ATOM 1688 C C . GLN A 1 218 ? -8.334 -21.017 -5.107 1.00 75.31 218 GLN A C 1
ATOM 1690 O O . GLN A 1 218 ? -7.710 -21.472 -4.149 1.00 75.31 218 GLN A O 1
ATOM 1695 N N . ARG A 1 219 ? -9.170 -21.787 -5.821 1.00 54.50 219 ARG A N 1
ATOM 1696 C CA . ARG A 1 219 ? -9.302 -23.241 -5.641 1.00 54.50 219 ARG A CA 1
ATOM 1697 C C . ARG A 1 219 ? -7.957 -23.889 -5.980 1.00 54.50 219 ARG A C 1
ATOM 1699 O O . ARG A 1 219 ? -7.580 -23.947 -7.147 1.00 54.50 219 ARG A O 1
ATOM 1706 N N . SER A 1 220 ? -7.244 -24.371 -4.963 1.00 51.50 220 SER A N 1
ATOM 1707 C CA . SER A 1 220 ? -6.002 -25.131 -5.126 1.00 51.50 220 SER A CA 1
ATOM 1708 C C . SER A 1 220 ? -6.263 -26.367 -5.999 1.00 51.50 220 SER A C 1
ATOM 1710 O O . SER A 1 220 ? -6.862 -27.340 -5.549 1.00 51.50 220 SER A O 1
ATOM 1712 N N . SER A 1 221 ? -5.851 -26.322 -7.270 1.00 47.62 221 SER A N 1
ATOM 1713 C CA . SER A 1 221 ? -5.745 -27.514 -8.125 1.00 47.62 221 SER A CA 1
ATOM 1714 C C . SER A 1 221 ? -4.301 -28.020 -8.229 1.00 47.62 221 SER A C 1
ATOM 1716 O O . SER A 1 221 ? -4.006 -28.863 -9.074 1.00 47.62 221 SER A O 1
ATOM 1718 N N . ALA A 1 222 ? -3.387 -27.508 -7.405 1.00 40.88 222 ALA A N 1
ATOM 1719 C CA . ALA A 1 222 ? -1.977 -27.857 -7.465 1.00 40.88 222 ALA A CA 1
ATOM 1720 C C . ALA A 1 222 ? -1.451 -28.143 -6.059 1.00 40.88 222 ALA A C 1
ATOM 1722 O O . ALA A 1 222 ? -1.500 -27.292 -5.174 1.00 40.88 222 ALA A O 1
ATOM 1723 N N . ALA A 1 223 ? -0.930 -29.353 -5.880 1.00 45.03 223 ALA A N 1
ATOM 1724 C CA . ALA A 1 223 ? -0.416 -29.898 -4.630 1.00 45.03 223 ALA A CA 1
ATOM 1725 C C . ALA A 1 223 ? 0.852 -29.197 -4.082 1.00 45.03 223 ALA A C 1
ATOM 1727 O O . ALA A 1 223 ? 1.381 -29.653 -3.075 1.00 45.03 223 ALA A O 1
ATOM 1728 N N . ASP A 1 224 ? 1.312 -28.088 -4.680 1.00 46.06 224 ASP A N 1
ATOM 1729 C CA . ASP A 1 224 ? 2.669 -27.555 -4.462 1.00 46.06 224 ASP A CA 1
ATOM 1730 C C . ASP A 1 224 ? 2.758 -26.068 -4.033 1.00 46.06 224 ASP A C 1
ATOM 1732 O O . ASP A 1 224 ? 3.858 -25.538 -3.890 1.00 46.06 224 ASP A O 1
ATOM 1736 N N . ALA A 1 225 ? 1.650 -25.363 -3.764 1.00 53.44 225 ALA A N 1
ATOM 1737 C CA . ALA A 1 225 ? 1.681 -23.933 -3.394 1.00 53.44 225 ALA A CA 1
ATOM 1738 C C . ALA A 1 225 ? 1.669 -23.679 -1.866 1.00 53.44 225 ALA A C 1
ATOM 1740 O O . ALA A 1 225 ? 0.823 -22.955 -1.342 1.00 53.44 225 ALA A O 1
ATOM 1741 N N . SER A 1 226 ? 2.592 -24.290 -1.112 1.00 58.56 226 SER A N 1
ATOM 1742 C CA . SER A 1 226 ? 2.600 -24.202 0.363 1.00 58.56 226 SER A CA 1
ATOM 1743 C C . SER A 1 226 ? 2.907 -22.805 0.924 1.00 58.56 226 SER A C 1
ATOM 1745 O O . SER A 1 226 ? 2.534 -22.513 2.058 1.00 58.56 226 SER A O 1
ATOM 1747 N N . TRP A 1 227 ? 3.603 -21.954 0.165 1.00 60.28 227 TRP A N 1
ATOM 1748 C CA . TRP A 1 227 ? 4.055 -20.627 0.605 1.00 60.28 227 TRP A CA 1
ATOM 1749 C C . TRP A 1 227 ? 3.004 -19.527 0.373 1.00 60.28 227 TRP A C 1
ATOM 1751 O O . TRP A 1 227 ? 2.853 -18.649 1.216 1.00 60.28 227 TRP A O 1
ATOM 1761 N N . GLU A 1 228 ? 2.194 -19.612 -0.688 1.00 63.00 228 GLU A N 1
ATOM 1762 C CA . GLU A 1 228 ? 1.099 -18.656 -0.953 1.00 63.00 228 GLU A CA 1
ATOM 1763 C C . GLU A 1 228 ? 0.030 -18.684 0.155 1.00 63.00 228 GLU A C 1
ATOM 1765 O O . GLU A 1 228 ? -0.590 -17.670 0.472 1.00 63.00 228 GLU A O 1
ATOM 1770 N N . LEU A 1 229 ? -0.123 -19.829 0.826 1.00 69.62 229 LEU A N 1
ATOM 1771 C CA . LEU A 1 229 ? -1.012 -20.007 1.977 1.00 69.62 229 LEU A CA 1
ATOM 1772 C C . LEU A 1 229 ? -0.578 -19.226 3.230 1.00 69.62 229 LEU A C 1
ATOM 1774 O O . LEU A 1 229 ? -1.403 -19.037 4.127 1.00 69.62 229 LEU A O 1
ATOM 1778 N N . GLN A 1 230 ? 0.683 -18.786 3.316 1.00 85.06 230 GLN A N 1
ATOM 1779 C CA . GLN A 1 230 ? 1.200 -18.044 4.473 1.00 85.06 230 GLN A CA 1
ATOM 1780 C C . GLN A 1 230 ? 0.878 -16.549 4.396 1.00 85.06 230 GLN A C 1
ATOM 1782 O O . GLN A 1 230 ? 0.671 -15.920 5.433 1.00 85.06 230 GLN A O 1
ATOM 1787 N N . PHE A 1 231 ? 0.750 -15.997 3.184 1.00 89.38 231 PHE A N 1
ATOM 1788 C CA . PHE A 1 231 ? 0.594 -14.556 2.976 1.00 89.38 231 PHE A CA 1
ATOM 1789 C C . PHE A 1 231 ? -0.608 -13.947 3.702 1.00 89.38 231 PHE A C 1
ATOM 1791 O O . PHE A 1 231 ? -0.446 -12.901 4.331 1.00 89.38 231 PHE A O 1
ATOM 1798 N N . PRO A 1 232 ? -1.800 -14.573 3.708 1.00 91.56 232 PRO A N 1
ATOM 1799 C CA . PRO A 1 232 ? -2.908 -14.067 4.507 1.00 91.56 232 PRO A CA 1
ATOM 1800 C C . PRO A 1 232 ? -2.583 -13.942 5.993 1.00 91.56 232 PRO A C 1
ATOM 1802 O O . PRO A 1 232 ? -2.977 -12.959 6.612 1.00 91.56 232 PRO A O 1
ATOM 1805 N N . GLY A 1 233 ? -1.821 -14.882 6.554 1.00 91.44 233 GLY A N 1
ATOM 1806 C CA . GLY A 1 233 ? -1.376 -14.819 7.942 1.00 91.44 233 GLY A CA 1
ATOM 1807 C C . GLY A 1 233 ? -0.489 -13.614 8.204 1.00 91.44 233 GLY A C 1
ATOM 1808 O O . GLY A 1 233 ? -0.788 -12.833 9.107 1.00 91.44 233 GLY A O 1
ATOM 1809 N N . SER A 1 234 ? 0.530 -13.425 7.367 1.00 93.62 234 SER A N 1
ATOM 1810 C CA . SER A 1 234 ? 1.441 -12.278 7.414 1.00 93.62 234 SER A CA 1
ATOM 1811 C C . SER A 1 234 ? 0.702 -10.945 7.294 1.00 93.62 234 SER A C 1
ATOM 1813 O O . SER A 1 234 ? 0.921 -10.028 8.085 1.00 93.62 234 SER A O 1
ATOM 1815 N N . VAL A 1 235 ? -0.245 -10.838 6.353 1.00 95.38 235 VAL A N 1
ATOM 1816 C CA . VAL A 1 235 ? -1.056 -9.625 6.162 1.00 95.38 235 VAL A CA 1
ATOM 1817 C C . VAL A 1 235 ? -1.952 -9.358 7.371 1.00 95.38 235 VAL A C 1
ATOM 1819 O O . VAL A 1 235 ? -2.006 -8.222 7.845 1.00 95.38 235 VAL A O 1
ATOM 1822 N N . MET A 1 236 ? -2.631 -10.379 7.909 1.00 95.25 236 MET A N 1
ATOM 1823 C CA . MET A 1 236 ? -3.465 -10.202 9.102 1.00 95.25 236 MET A CA 1
ATOM 1824 C C . MET A 1 236 ? -2.625 -9.825 10.326 1.00 95.25 236 MET A C 1
ATOM 1826 O O . MET A 1 236 ? -3.020 -8.939 11.079 1.00 95.25 236 MET A O 1
ATOM 1830 N N . GLN A 1 237 ? -1.451 -10.435 10.507 1.00 94.44 237 GLN A N 1
ATOM 1831 C CA . GLN A 1 237 ? -0.515 -10.076 11.573 1.00 94.44 237 GLN A CA 1
ATOM 1832 C C . GLN A 1 237 ? -0.031 -8.630 11.434 1.00 94.44 237 GLN A C 1
ATOM 1834 O O . GLN A 1 237 ? -0.025 -7.890 12.418 1.00 94.44 237 GLN A O 1
ATOM 1839 N N . PHE A 1 238 ? 0.314 -8.197 10.222 1.00 95.69 238 PHE A N 1
ATOM 1840 C CA . PHE A 1 238 ? 0.657 -6.806 9.946 1.00 95.69 238 PHE A CA 1
ATOM 1841 C C . PHE A 1 238 ? -0.494 -5.855 10.309 1.00 95.69 238 PHE A C 1
ATOM 1843 O O . PHE A 1 238 ? -0.272 -4.889 11.036 1.00 95.69 238 PHE A O 1
ATOM 1850 N N . LEU A 1 239 ? -1.737 -6.147 9.903 1.00 96.12 239 LEU A N 1
ATOM 1851 C CA . LEU A 1 239 ? -2.904 -5.332 10.270 1.00 96.12 239 LEU A CA 1
ATOM 1852 C C . LEU A 1 239 ? -3.148 -5.306 11.790 1.00 96.12 239 LEU A C 1
ATOM 1854 O O . LEU A 1 239 ? -3.434 -4.237 12.330 1.00 96.12 239 LEU A O 1
ATOM 1858 N N . CYS A 1 240 ? -2.969 -6.433 12.493 1.00 94.19 240 CYS A N 1
ATOM 1859 C CA . CYS A 1 240 ? -2.993 -6.489 13.961 1.00 94.19 240 CYS A CA 1
ATOM 1860 C C . CYS A 1 240 ? -1.960 -5.537 14.575 1.00 94.19 240 CYS A C 1
ATOM 1862 O O . CYS A 1 240 ? -2.273 -4.788 15.500 1.00 94.19 240 CYS A O 1
ATOM 1864 N N . LEU A 1 241 ? -0.724 -5.554 14.067 1.00 93.62 241 LEU A N 1
ATOM 1865 C CA . LEU A 1 241 ? 0.336 -4.674 14.550 1.00 93.62 241 LEU A CA 1
ATOM 1866 C C . LEU A 1 241 ? -0.015 -3.210 14.286 1.00 93.62 241 LEU A C 1
ATOM 1868 O O . LEU A 1 241 ? 0.058 -2.404 15.210 1.00 93.62 241 LEU A O 1
ATOM 1872 N N . VAL A 1 242 ? -0.451 -2.854 13.075 1.00 92.75 242 VAL A N 1
ATOM 1873 C CA . VAL A 1 242 ? -0.851 -1.475 12.748 1.00 92.75 242 VAL A CA 1
ATOM 1874 C C . VAL A 1 242 ? -2.000 -1.004 13.647 1.00 92.75 242 VAL A C 1
ATOM 1876 O O . VAL A 1 242 ? -1.938 0.110 14.171 1.00 92.75 242 VAL A O 1
ATOM 1879 N N . HIS A 1 243 ? -2.999 -1.857 13.901 1.00 92.06 243 HIS A N 1
ATOM 1880 C CA . HIS A 1 243 ? -4.083 -1.573 14.844 1.00 92.06 243 HIS A CA 1
ATOM 1881 C C . HIS A 1 243 ? -3.557 -1.319 16.256 1.00 92.06 243 HIS A C 1
ATOM 1883 O O . HIS A 1 243 ? -3.894 -0.304 16.852 1.00 92.06 243 HIS A O 1
ATOM 1889 N N . ASN A 1 244 ? -2.671 -2.170 16.774 1.00 90.06 244 ASN A N 1
ATOM 1890 C CA . ASN A 1 244 ? -2.109 -1.993 18.115 1.00 90.06 244 ASN A CA 1
ATOM 1891 C C . ASN A 1 244 ? -1.319 -0.681 18.259 1.00 90.06 244 ASN A C 1
ATOM 1893 O O . ASN A 1 244 ? -1.354 -0.057 19.318 1.00 90.06 244 ASN A O 1
ATOM 1897 N N . HIS A 1 245 ? -0.636 -0.235 17.201 1.00 88.25 245 HIS A N 1
ATOM 1898 C CA . HIS A 1 245 ? 0.072 1.048 17.202 1.00 88.25 245 HIS A CA 1
ATOM 1899 C C . HIS A 1 245 ? -0.873 2.252 17.060 1.00 88.25 245 HIS A C 1
ATOM 1901 O O . HIS A 1 245 ? -0.567 3.333 17.568 1.00 88.25 245 HIS A O 1
ATOM 1907 N N . ARG A 1 246 ? -2.003 2.101 16.355 1.00 88.38 246 ARG A N 1
ATOM 1908 C CA . ARG A 1 246 ? -2.964 3.182 16.076 1.00 88.38 246 ARG A CA 1
ATOM 1909 C C . ARG A 1 246 ? -4.423 2.717 16.222 1.00 88.38 246 ARG A C 1
ATOM 1911 O O . ARG A 1 246 ? -5.171 2.770 15.245 1.00 88.38 246 ARG A O 1
ATOM 1918 N N . PRO A 1 247 ? -4.878 2.332 17.428 1.00 88.56 247 PRO A N 1
ATOM 1919 C CA . PRO A 1 247 ? -6.202 1.721 17.608 1.00 88.56 247 PRO A CA 1
ATOM 1920 C C . PRO A 1 247 ? -7.354 2.709 17.379 1.00 88.56 247 PRO A C 1
ATOM 1922 O O . PRO A 1 247 ? -8.477 2.323 17.093 1.00 88.56 247 PRO A O 1
ATOM 1925 N N . ARG A 1 248 ? -7.075 4.016 17.465 1.00 87.69 248 ARG A N 1
ATOM 1926 C CA . ARG A 1 248 ? -8.068 5.090 17.297 1.00 87.69 248 ARG A CA 1
ATOM 1927 C C . ARG A 1 248 ? -8.149 5.652 15.875 1.00 87.69 248 ARG A C 1
ATOM 1929 O O . ARG A 1 248 ? -8.830 6.654 15.673 1.00 87.69 248 ARG A O 1
ATOM 1936 N N . ASP A 1 249 ? -7.420 5.086 14.913 1.00 90.81 249 ASP A N 1
ATOM 1937 C CA . ASP A 1 249 ? -7.496 5.562 13.529 1.00 90.81 249 ASP A CA 1
ATOM 1938 C C . ASP A 1 249 ? -8.891 5.252 12.933 1.00 90.81 249 ASP A C 1
ATOM 1940 O O . ASP A 1 249 ? -9.391 4.137 13.105 1.00 90.81 249 ASP A O 1
ATOM 1944 N N . PRO A 1 250 ? -9.538 6.201 12.228 1.00 90.69 250 PRO A N 1
ATOM 1945 C CA . PRO A 1 250 ? -10.857 5.998 11.613 1.00 90.69 250 PRO A CA 1
ATOM 1946 C C . PRO A 1 250 ? -10.890 4.896 10.543 1.00 90.69 250 PRO A C 1
ATOM 1948 O O . PRO A 1 250 ? -11.968 4.486 10.120 1.00 90.69 250 PRO A O 1
ATOM 1951 N N . LEU A 1 251 ? -9.733 4.393 10.098 1.00 92.69 251 LEU A N 1
ATOM 1952 C CA . LEU A 1 251 ? -9.642 3.191 9.274 1.00 92.69 251 LEU A CA 1
ATOM 1953 C C . LEU A 1 251 ? -10.483 2.033 9.830 1.00 92.69 251 LEU A C 1
ATOM 1955 O O . LEU A 1 251 ? -11.187 1.370 9.069 1.00 92.69 251 LEU A O 1
ATOM 1959 N N . TRP A 1 252 ? -10.418 1.792 11.142 1.00 92.38 252 TRP A N 1
ATOM 1960 C CA . TRP A 1 252 ? -11.021 0.613 11.776 1.00 92.38 252 TRP A CA 1
ATOM 1961 C C . TRP A 1 252 ? -12.548 0.675 11.861 1.00 92.38 252 TRP A C 1
ATOM 1963 O O . TRP A 1 252 ? -13.197 -0.346 12.072 1.00 92.38 252 TRP A O 1
ATOM 1973 N N . THR A 1 253 ? -13.121 1.861 11.651 1.00 90.62 253 THR A N 1
ATOM 1974 C CA . THR A 1 253 ? -14.565 2.101 11.548 1.00 90.62 253 THR A CA 1
ATOM 1975 C C . THR A 1 253 ? -14.998 2.429 10.117 1.00 90.62 253 THR A C 1
ATOM 1977 O O . THR A 1 253 ? -16.156 2.771 9.880 1.00 90.62 253 THR A O 1
ATOM 1980 N N . SER A 1 254 ? -14.092 2.318 9.138 1.00 91.12 254 SER A N 1
ATOM 1981 C CA . SER A 1 254 ? -14.407 2.590 7.739 1.00 91.12 254 SER A CA 1
ATOM 1982 C C . SER A 1 254 ? -15.325 1.501 7.168 1.00 91.12 254 SER A C 1
ATOM 1984 O O . SER A 1 254 ? -14.953 0.322 7.202 1.00 91.12 254 SER A O 1
ATOM 1986 N N . PRO A 1 255 ? -16.487 1.860 6.585 1.00 90.31 255 PRO A N 1
ATOM 1987 C CA . PRO A 1 255 ? -17.407 0.884 6.003 1.00 90.31 255 PRO A CA 1
ATOM 1988 C C . PRO A 1 255 ? -16.740 0.110 4.868 1.00 90.31 255 PRO A C 1
ATOM 1990 O O . PRO A 1 255 ? -16.854 -1.106 4.793 1.00 90.31 255 PRO A O 1
ATOM 1993 N N . GLU A 1 256 ? -15.951 0.788 4.035 1.00 90.06 256 GLU A N 1
ATOM 1994 C CA . GLU A 1 256 ? -15.191 0.160 2.957 1.00 90.06 256 GLU A CA 1
ATOM 1995 C C . GLU A 1 256 ? -14.268 -0.953 3.470 1.00 90.06 256 GLU A C 1
ATOM 1997 O O . GLU A 1 256 ? -14.270 -2.067 2.943 1.00 90.06 256 GLU A O 1
ATOM 2002 N N . PHE A 1 257 ? -13.494 -0.661 4.515 1.00 93.81 257 PHE A N 1
ATOM 2003 C CA . PHE A 1 257 ? -12.568 -1.628 5.090 1.00 93.81 257 PHE A CA 1
ATOM 2004 C C . PHE A 1 257 ? -13.319 -2.811 5.709 1.00 93.81 257 PHE A C 1
ATOM 2006 O O . PHE A 1 257 ? -12.990 -3.964 5.435 1.00 93.81 257 PHE A O 1
ATOM 2013 N N . LEU A 1 258 ? -14.358 -2.535 6.502 1.00 92.94 258 LEU A N 1
ATOM 2014 C CA . LEU A 1 258 ? -15.120 -3.559 7.216 1.00 92.94 258 LEU A CA 1
ATOM 2015 C C . LEU A 1 258 ? -15.948 -4.446 6.281 1.00 92.94 258 LEU A C 1
ATOM 2017 O O . LEU A 1 258 ? -15.973 -5.662 6.467 1.00 92.94 258 LEU A O 1
ATOM 2021 N N . HIS A 1 259 ? -16.573 -3.882 5.246 1.00 90.88 259 HIS A N 1
ATOM 2022 C CA . HIS A 1 259 ? -17.276 -4.667 4.231 1.00 90.88 259 HIS A CA 1
ATOM 2023 C C . HIS A 1 259 ? -16.309 -5.566 3.454 1.00 90.88 259 HIS A C 1
ATOM 2025 O O . HIS A 1 259 ? -16.599 -6.745 3.240 1.00 90.88 259 HIS A O 1
ATOM 2031 N N . THR A 1 260 ? -15.128 -5.046 3.097 1.00 92.38 260 THR A N 1
ATOM 2032 C CA . THR A 1 260 ? -14.081 -5.847 2.450 1.00 92.38 260 THR A CA 1
ATOM 2033 C C . THR A 1 260 ? -13.646 -6.993 3.362 1.00 92.38 260 THR A C 1
ATOM 2035 O O . THR A 1 260 ? -13.666 -8.149 2.937 1.00 92.38 260 THR A O 1
ATOM 2038 N N . LEU A 1 261 ? -13.359 -6.695 4.636 1.00 92.44 261 LEU A N 1
ATOM 2039 C CA . LEU A 1 261 ? -12.971 -7.665 5.661 1.00 92.44 261 LEU A CA 1
ATOM 2040 C C . LEU A 1 261 ? -14.020 -8.771 5.828 1.00 92.44 261 LEU A C 1
ATOM 2042 O O . LEU A 1 261 ? -13.675 -9.950 5.779 1.00 92.44 261 LEU A O 1
ATOM 2046 N N . ALA A 1 262 ? -15.301 -8.420 5.935 1.00 89.12 262 ALA A N 1
ATOM 2047 C CA . ALA A 1 262 ? -16.382 -9.400 6.007 1.00 89.12 262 ALA A CA 1
ATOM 2048 C C . ALA A 1 262 ? -16.456 -10.280 4.748 1.00 89.12 262 ALA A C 1
ATOM 2050 O O . ALA A 1 262 ? -16.573 -11.503 4.850 1.00 89.12 262 ALA A O 1
ATOM 2051 N N . SER A 1 263 ? -16.315 -9.680 3.561 1.00 87.94 263 SER A N 1
ATOM 2052 C CA . SER A 1 263 ? -16.369 -10.410 2.287 1.00 87.94 263 SER A CA 1
ATOM 2053 C C . SER A 1 263 ? -15.217 -11.406 2.097 1.00 87.94 263 SER A C 1
ATOM 2055 O O . SER A 1 263 ? -15.345 -12.352 1.321 1.00 87.94 263 SER A O 1
ATOM 2057 N N . THR A 1 264 ? -14.094 -11.220 2.804 1.00 86.94 264 THR A N 1
ATOM 2058 C CA . THR A 1 264 ? -12.973 -12.174 2.783 1.00 86.94 264 THR A CA 1
ATOM 2059 C C . THR A 1 264 ? -13.272 -13.458 3.571 1.00 86.94 264 THR A C 1
ATOM 2061 O O . THR A 1 264 ? -12.744 -14.521 3.241 1.00 86.94 264 THR A O 1
ATOM 2064 N N . VAL A 1 265 ? -14.145 -13.381 4.586 1.00 79.19 265 VAL A N 1
ATOM 2065 C CA . VAL A 1 265 ? -14.551 -14.518 5.434 1.00 79.19 265 VAL A CA 1
ATOM 2066 C C . VAL A 1 265 ? -15.760 -15.253 4.856 1.00 79.19 265 VAL A C 1
ATOM 2068 O O . VAL A 1 265 ? -15.813 -16.483 4.923 1.00 79.19 265 VAL A O 1
ATOM 2071 N N . PHE A 1 266 ? -16.707 -14.513 4.274 1.00 69.19 266 PHE A N 1
ATOM 2072 C CA . PHE A 1 266 ? -17.973 -15.031 3.751 1.00 69.19 266 PHE A CA 1
ATOM 2073 C C . PHE A 1 266 ? -18.050 -14.864 2.223 1.00 69.19 266 PHE A C 1
ATOM 2075 O O . PHE A 1 266 ? -18.641 -13.895 1.740 1.00 69.19 266 PHE A O 1
ATOM 2082 N N . PRO A 1 267 ? -17.448 -15.773 1.434 1.00 62.28 267 PRO A N 1
ATOM 2083 C CA . PRO A 1 267 ? -17.605 -15.740 -0.014 1.00 62.28 267 PRO A CA 1
ATOM 2084 C C . PRO A 1 267 ? -19.067 -16.030 -0.419 1.00 62.28 267 PRO A C 1
ATOM 2086 O O . PRO A 1 267 ? -19.753 -16.794 0.261 1.00 62.28 267 PRO A O 1
ATOM 2089 N N . PRO A 1 268 ? -19.551 -15.449 -1.534 1.00 54.03 268 PRO A N 1
ATOM 2090 C CA . PRO A 1 268 ? -20.946 -15.563 -1.975 1.00 54.03 268 PRO A CA 1
ATOM 2091 C C . PRO A 1 268 ? -21.342 -16.956 -2.500 1.00 54.03 268 PRO A C 1
ATOM 2093 O O . PRO A 1 268 ? -22.530 -17.216 -2.670 1.00 54.03 268 PRO A O 1
ATOM 2096 N N . GLU A 1 269 ? -20.385 -17.861 -2.725 1.00 47.94 269 GLU A N 1
ATOM 2097 C CA . GLU A 1 269 ? -20.634 -19.230 -3.187 1.00 47.94 269 GLU A CA 1
ATOM 2098 C C . GLU A 1 269 ? -20.070 -20.241 -2.178 1.00 47.94 269 GLU A C 1
ATOM 2100 O O . GLU A 1 269 ? -18.906 -20.178 -1.779 1.00 47.94 269 GLU A O 1
ATOM 2105 N N . SER A 1 270 ? -20.936 -21.146 -1.728 1.00 48.12 270 SER A N 1
ATOM 2106 C CA . SER A 1 270 ? -20.717 -22.124 -0.663 1.00 48.12 270 SER A CA 1
ATOM 2107 C C . SER A 1 270 ? -19.485 -23.014 -0.857 1.00 48.12 270 SER A C 1
ATOM 2109 O O . SER A 1 270 ? -19.280 -23.543 -1.944 1.00 48.12 270 SER A O 1
ATOM 2111 N N . GLU A 1 271 ? -18.751 -23.274 0.228 1.00 48.25 271 GLU A N 1
ATOM 2112 C CA . GLU A 1 271 ? -18.521 -24.626 0.775 1.00 48.25 271 GLU A CA 1
ATOM 2113 C C . GLU A 1 271 ? -17.769 -24.537 2.121 1.00 48.25 271 GLU A C 1
ATOM 2115 O O . GLU A 1 271 ? -16.839 -23.746 2.315 1.00 48.25 271 GLU A O 1
ATOM 2120 N N . GLU A 1 272 ? -18.248 -25.329 3.081 1.00 47.44 272 GLU A N 1
ATOM 2121 C CA . GLU A 1 272 ? -17.991 -25.282 4.527 1.00 47.44 272 GLU A CA 1
ATOM 2122 C C . GLU A 1 272 ? -16.649 -25.898 4.957 1.00 47.44 272 GLU A C 1
ATOM 2124 O O . GLU A 1 272 ? -16.585 -26.699 5.889 1.00 47.44 272 GLU A O 1
ATOM 2129 N N . VAL A 1 273 ? -15.539 -25.511 4.331 1.00 46.75 273 VAL A N 1
ATOM 2130 C CA . VAL A 1 273 ? -14.219 -25.826 4.896 1.00 46.75 273 VAL A CA 1
ATOM 2131 C C . VAL A 1 273 ? -13.592 -24.540 5.407 1.00 46.75 273 VAL A C 1
ATOM 2133 O O . VAL A 1 273 ? -13.154 -23.678 4.645 1.00 46.75 273 VAL A O 1
ATOM 2136 N N . CYS A 1 274 ? -13.579 -24.397 6.734 1.00 50.66 274 CYS A N 1
ATOM 2137 C CA . CYS A 1 274 ? -12.837 -23.358 7.436 1.00 50.66 274 CYS A CA 1
ATOM 2138 C C . CYS A 1 274 ? -11.340 -23.590 7.195 1.00 50.66 274 CYS A C 1
ATOM 2140 O O . CYS A 1 274 ? -10.668 -24.283 7.958 1.00 50.66 274 CYS A O 1
ATOM 2142 N N . GLN A 1 275 ? -10.827 -23.064 6.083 1.00 62.62 275 GLN A N 1
ATOM 2143 C CA . GLN A 1 275 ? -9.396 -23.041 5.818 1.00 62.62 275 GLN A CA 1
ATOM 2144 C C . GLN A 1 275 ? -8.697 -22.320 6.988 1.00 62.62 275 GLN A C 1
ATOM 2146 O O . GLN A 1 275 ? -9.211 -21.296 7.453 1.00 62.62 275 GLN A O 1
ATOM 2151 N N . PRO A 1 276 ? -7.532 -22.798 7.468 1.00 65.50 276 PRO A N 1
ATOM 2152 C CA . PRO A 1 276 ? -6.782 -22.154 8.556 1.00 65.50 276 PRO A CA 1
ATOM 2153 C C . PRO A 1 276 ? -6.515 -20.663 8.288 1.00 65.50 276 PRO A C 1
ATOM 2155 O O . PRO A 1 276 ? -6.493 -19.850 9.206 1.00 65.50 276 PRO A O 1
ATOM 2158 N N . THR A 1 277 ? -6.433 -20.294 7.016 1.00 71.44 277 THR A N 1
ATOM 2159 C CA . THR A 1 277 ? -6.329 -18.933 6.495 1.00 71.44 277 THR A CA 1
ATOM 2160 C C . THR A 1 277 ? -7.531 -18.043 6.853 1.00 71.44 277 THR A C 1
ATOM 2162 O O . THR A 1 277 ? -7.361 -16.904 7.280 1.00 71.44 277 THR A O 1
ATOM 2165 N N . ARG A 1 278 ? -8.769 -18.563 6.784 1.00 79.62 278 ARG A N 1
ATOM 2166 C CA . ARG A 1 278 ? -9.980 -17.820 7.197 1.00 79.62 278 ARG A CA 1
ATOM 2167 C C . ARG A 1 278 ? -10.026 -17.601 8.706 1.00 79.62 278 ARG A C 1
ATOM 2169 O O . ARG A 1 278 ? -10.563 -16.597 9.166 1.00 79.62 278 ARG A O 1
ATOM 2176 N N . LYS A 1 279 ? -9.436 -18.515 9.486 1.00 84.12 279 LYS A N 1
ATOM 2177 C CA . LYS A 1 279 ? -9.349 -18.372 10.944 1.00 84.12 279 LYS A CA 1
ATOM 2178 C C . LYS A 1 279 ? -8.568 -17.115 11.333 1.00 84.12 279 LYS A C 1
ATOM 2180 O O . LYS A 1 279 ? -9.032 -16.395 12.206 1.00 84.12 279 LYS A O 1
ATOM 2185 N N . GLN A 1 280 ? -7.454 -16.822 10.661 1.00 87.38 280 GLN A N 1
ATOM 2186 C CA . GLN A 1 280 ? -6.638 -15.630 10.933 1.00 87.38 280 GLN A CA 1
ATOM 2187 C C . GLN A 1 280 ? -7.430 -14.335 10.710 1.00 87.38 280 GLN A C 1
ATOM 2189 O O . GLN A 1 280 ? -7.374 -13.422 11.532 1.00 87.38 280 GLN A O 1
ATOM 2194 N N . VAL A 1 281 ? -8.235 -14.285 9.645 1.00 88.19 281 VAL A N 1
ATOM 2195 C CA . VAL A 1 281 ? -9.124 -13.147 9.384 1.00 88.19 281 VAL A CA 1
ATOM 2196 C C . VAL A 1 281 ? -10.199 -13.022 10.469 1.00 88.19 281 VAL A C 1
ATOM 2198 O O . VAL A 1 281 ? -10.409 -11.939 11.013 1.00 88.19 281 VAL A O 1
ATOM 2201 N N . CYS A 1 282 ? -10.845 -14.132 10.842 1.00 88.12 282 CYS A N 1
ATOM 2202 C CA . CYS A 1 282 ? -11.818 -14.160 11.938 1.00 88.12 282 CYS A CA 1
ATOM 2203 C C . CYS A 1 282 ? -11.211 -13.720 13.278 1.00 88.12 282 CYS A C 1
ATOM 2205 O O . CYS A 1 282 ? -11.869 -13.025 14.050 1.00 88.12 282 CYS A O 1
ATOM 2207 N N . ASP A 1 283 ? -9.976 -14.127 13.572 1.00 90.56 283 ASP A N 1
ATOM 2208 C CA . ASP A 1 283 ? -9.267 -13.749 14.795 1.00 90.56 283 ASP A CA 1
ATOM 2209 C C . ASP A 1 283 ? -9.012 -12.236 14.832 1.00 90.56 283 ASP A C 1
ATOM 2211 O O . ASP A 1 283 ? -9.270 -11.600 15.853 1.00 90.56 283 ASP A O 1
ATOM 2215 N N . PHE A 1 284 ? -8.633 -11.629 13.706 1.00 92.50 284 PHE A N 1
ATOM 2216 C CA . PHE A 1 284 ? -8.517 -10.174 13.608 1.00 92.50 284 PHE A CA 1
ATOM 2217 C C . PHE A 1 284 ? -9.863 -9.447 13.763 1.00 92.50 284 PHE A C 1
ATOM 2219 O O . PHE A 1 284 ? -9.937 -8.465 14.500 1.00 92.50 284 PHE A O 1
ATOM 2226 N N . ILE A 1 285 ? -10.948 -9.948 13.152 1.00 90.44 285 ILE A N 1
ATOM 2227 C CA . ILE A 1 285 ? -12.302 -9.397 13.362 1.00 90.44 285 ILE A CA 1
ATOM 2228 C C . ILE A 1 285 ? -12.658 -9.408 14.854 1.00 90.44 285 ILE A C 1
ATOM 2230 O O . ILE A 1 285 ? -13.181 -8.422 15.371 1.00 90.44 285 ILE A O 1
ATOM 2234 N N . ARG A 1 286 ? -12.350 -10.499 15.570 1.00 89.44 286 ARG A N 1
ATOM 2235 C CA . ARG A 1 286 ? -12.573 -10.581 17.023 1.00 89.44 286 ARG A CA 1
ATOM 2236 C C . ARG A 1 286 ? -11.768 -9.529 17.780 1.00 89.44 286 ARG A C 1
ATOM 2238 O O . ARG A 1 286 ? -12.330 -8.906 18.674 1.00 89.44 286 ARG A O 1
ATOM 2245 N N . ILE A 1 287 ? -10.497 -9.320 17.425 1.00 91.06 287 ILE A N 1
ATOM 2246 C CA . ILE A 1 287 ? -9.647 -8.285 18.037 1.00 91.06 287 ILE A CA 1
ATOM 2247 C C . ILE A 1 287 ? -10.270 -6.898 17.836 1.00 91.06 287 ILE A C 1
ATOM 2249 O O . ILE A 1 287 ? -10.493 -6.194 18.819 1.00 91.06 287 ILE A O 1
ATOM 2253 N N . LEU A 1 288 ? -10.625 -6.543 16.594 1.00 89.12 288 LEU A N 1
ATOM 2254 C CA . LEU A 1 288 ? -11.253 -5.255 16.278 1.00 89.12 288 LEU A CA 1
ATOM 2255 C C . LEU A 1 288 ? -12.561 -5.044 17.041 1.00 89.12 288 LEU A C 1
ATOM 2257 O O . LEU A 1 288 ? -12.786 -3.974 17.601 1.00 89.12 288 LEU A O 1
ATOM 2261 N N . LEU A 1 289 ? -13.428 -6.059 17.079 1.00 87.75 289 LEU A N 1
ATOM 2262 C CA . LEU A 1 289 ? -14.710 -5.974 17.775 1.00 87.75 289 LEU A CA 1
ATOM 2263 C C . LEU A 1 289 ? -14.537 -5.840 19.286 1.00 87.75 289 LEU A C 1
ATOM 2265 O O . LEU A 1 289 ? -15.244 -5.046 19.901 1.00 87.75 289 LEU A O 1
ATOM 2269 N N . MET A 1 290 ? -13.614 -6.595 19.885 1.00 87.62 290 MET A N 1
ATOM 2270 C CA . MET A 1 290 ? -13.342 -6.497 21.319 1.00 87.62 290 MET A CA 1
ATOM 2271 C C . MET A 1 290 ? -12.801 -5.119 21.688 1.00 87.62 290 MET A C 1
ATOM 2273 O O . MET A 1 290 ? -13.304 -4.523 22.636 1.00 87.62 290 MET A O 1
ATOM 2277 N N . ASP A 1 291 ? -11.849 -4.582 20.923 1.00 85.38 291 ASP A N 1
ATOM 2278 C CA . ASP A 1 291 ? -11.325 -3.237 21.176 1.00 85.38 291 ASP A CA 1
ATOM 2279 C C . ASP A 1 291 ? -12.403 -2.160 20.972 1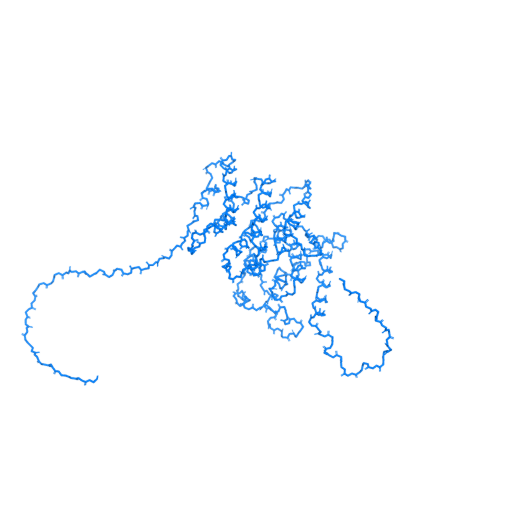.00 85.38 291 ASP A C 1
ATOM 2281 O O . ASP A 1 291 ? -12.603 -1.295 21.825 1.00 85.38 291 ASP A O 1
ATOM 2285 N N . SER A 1 292 ? -13.193 -2.276 19.900 1.00 83.31 292 SER A N 1
ATOM 2286 C CA . SER A 1 292 ? -14.282 -1.338 19.604 1.00 83.31 292 SER A CA 1
ATOM 2287 C C . SER A 1 292 ? -15.351 -1.322 20.694 1.00 83.31 292 SER A C 1
ATOM 2289 O O . SER A 1 292 ? -15.774 -0.252 21.112 1.00 83.31 292 SER A O 1
ATOM 2291 N N . LEU A 1 293 ? -15.759 -2.487 21.207 1.00 82.00 293 LEU A N 1
ATOM 2292 C CA . LEU A 1 293 ? -16.748 -2.577 22.288 1.00 82.00 293 LEU A CA 1
ATOM 2293 C C . LEU A 1 293 ? -16.245 -1.974 23.607 1.00 82.00 293 LEU A C 1
ATOM 2295 O O . LEU A 1 293 ? -17.054 -1.541 24.427 1.00 82.00 293 LEU A O 1
ATOM 2299 N N . LEU A 1 294 ? -14.927 -1.953 23.821 1.00 80.38 294 LEU A N 1
ATOM 2300 C CA . LEU A 1 294 ? -14.311 -1.332 24.992 1.00 80.38 294 LEU A CA 1
ATOM 2301 C C . LEU A 1 294 ? -14.149 0.186 24.829 1.00 80.38 294 LEU A C 1
ATOM 2303 O O . LEU A 1 294 ? -14.249 0.912 25.818 1.00 80.38 294 LEU A O 1
ATOM 2307 N N . ASN A 1 295 ? -13.910 0.663 23.603 1.00 77.12 295 ASN A N 1
ATOM 2308 C CA . ASN A 1 295 ? -13.416 2.019 23.355 1.00 77.12 295 ASN A CA 1
ATOM 2309 C C . ASN A 1 295 ? -14.374 2.936 22.570 1.00 77.12 295 ASN A C 1
ATOM 2311 O O . ASN A 1 295 ? -14.206 4.156 22.622 1.00 77.12 295 ASN A O 1
ATOM 2315 N N . VAL A 1 296 ? -15.370 2.396 21.858 1.00 73.06 296 VAL A N 1
ATOM 2316 C CA . VAL A 1 296 ? -16.291 3.153 20.991 1.00 73.06 296 VAL A CA 1
ATOM 2317 C C . VAL A 1 296 ? -17.697 3.181 21.606 1.00 73.06 296 VAL A C 1
ATOM 2319 O O . VAL A 1 296 ? -18.293 2.132 21.857 1.00 73.06 296 VAL A O 1
ATOM 2322 N N . PRO A 1 297 ? -18.286 4.364 21.852 1.00 66.44 297 PRO A N 1
ATOM 2323 C CA . PRO A 1 297 ? -19.632 4.454 22.404 1.00 66.44 297 PRO A CA 1
ATOM 2324 C C . PRO A 1 297 ? -20.682 3.947 21.401 1.00 66.44 297 PRO A C 1
ATOM 2326 O O . PRO A 1 297 ? -20.772 4.422 20.273 1.00 66.44 297 PRO A O 1
ATOM 2329 N N . ALA A 1 298 ? -21.561 3.043 21.843 1.00 59.84 298 ALA A N 1
ATOM 2330 C CA . ALA A 1 298 ? -22.568 2.356 21.016 1.00 59.84 298 ALA A CA 1
ATOM 2331 C C . ALA A 1 298 ? -23.643 3.251 20.345 1.00 59.84 298 ALA A C 1
ATOM 2333 O O . ALA A 1 298 ? -24.570 2.737 19.726 1.00 59.84 298 ALA A O 1
ATOM 2334 N N . LYS A 1 299 ? -23.576 4.581 20.495 1.00 58.75 299 LYS A N 1
ATOM 2335 C CA . LYS A 1 299 ? -24.554 5.530 19.929 1.00 58.75 299 LYS A CA 1
ATOM 2336 C C . LYS A 1 299 ? -24.219 5.980 18.504 1.00 58.75 299 LYS A C 1
ATOM 2338 O O . LYS A 1 299 ? -25.038 6.654 17.883 1.00 58.75 299 LYS A O 1
ATOM 2343 N N . GLU A 1 300 ? -23.045 5.627 17.992 1.00 61.91 300 GLU A N 1
ATOM 2344 C CA . GLU A 1 300 ? -22.615 5.990 16.645 1.00 61.91 300 GLU A CA 1
ATOM 2345 C C . GLU A 1 300 ? -22.990 4.887 15.643 1.00 61.91 300 GLU A C 1
ATOM 2347 O O . GLU A 1 300 ? -22.687 3.711 15.830 1.00 61.91 300 GLU A O 1
ATOM 2352 N N . HIS A 1 301 ? -23.646 5.276 14.548 1.00 63.50 301 HIS A N 1
ATOM 2353 C CA . HIS A 1 301 ? -24.034 4.413 13.418 1.00 63.50 301 HIS A CA 1
ATOM 2354 C C . HIS A 1 301 ? -22.821 3.867 12.638 1.00 63.50 301 HIS A C 1
ATOM 2356 O O . HIS A 1 301 ? -22.972 3.094 11.703 1.00 63.50 301 HIS A O 1
ATOM 2362 N N . THR A 1 302 ? -21.612 4.246 13.044 1.00 69.00 302 THR A N 1
ATOM 2363 C CA . THR A 1 302 ? -20.321 3.815 12.500 1.00 69.00 302 THR A CA 1
ATOM 2364 C C . THR A 1 302 ? -19.651 2.727 13.345 1.00 69.00 302 THR A C 1
ATOM 2366 O O . THR A 1 302 ? -18.497 2.379 13.098 1.00 69.00 302 THR A O 1
ATOM 2369 N N . HIS A 1 303 ? -20.336 2.181 14.358 1.00 82.06 303 HIS A N 1
ATOM 2370 C CA . HIS A 1 303 ? -19.758 1.136 15.199 1.00 82.06 303 HIS A CA 1
ATOM 2371 C C . HIS A 1 303 ? -19.424 -0.118 14.358 1.00 82.06 303 HIS A C 1
ATOM 2373 O O . HIS A 1 303 ? -20.318 -0.636 13.680 1.00 82.06 303 HIS A O 1
ATOM 2379 N N . PRO A 1 304 ? -18.198 -0.682 14.435 1.00 81.94 304 PRO A N 1
ATOM 2380 C CA . PRO A 1 304 ? -17.769 -1.778 13.559 1.00 81.94 304 PRO A CA 1
ATOM 2381 C C . PRO A 1 304 ? -18.678 -3.006 13.566 1.00 81.94 304 PRO A C 1
ATOM 2383 O O . PRO A 1 304 ? -18.898 -3.622 12.529 1.00 81.94 304 PRO A O 1
ATOM 2386 N N . LEU A 1 305 ? -19.268 -3.332 14.720 1.00 83.50 305 LEU A N 1
ATOM 2387 C CA . LEU A 1 305 ? -20.267 -4.399 14.834 1.00 83.50 305 LEU A CA 1
ATOM 2388 C C . LEU A 1 305 ? -21.494 -4.166 13.939 1.00 83.50 305 LEU A C 1
ATOM 2390 O O . LEU A 1 305 ? -21.953 -5.111 13.310 1.00 83.50 305 LEU A O 1
ATOM 2394 N N . LEU A 1 306 ? -22.018 -2.938 13.868 1.00 83.31 306 LEU A N 1
ATOM 2395 C CA . LEU A 1 306 ? -23.183 -2.629 13.032 1.00 83.31 306 LEU A CA 1
ATOM 2396 C C . LEU A 1 306 ? -22.818 -2.713 11.548 1.00 83.31 306 LEU A C 1
ATOM 2398 O O . LEU A 1 306 ? -23.513 -3.383 10.794 1.00 83.31 306 LEU A O 1
ATOM 2402 N N . LEU A 1 307 ? -21.679 -2.136 11.157 1.00 83.25 307 LEU A N 1
ATOM 2403 C CA . LEU A 1 307 ? -21.203 -2.160 9.769 1.00 83.25 307 LEU A CA 1
ATOM 2404 C C . LEU A 1 307 ? -20.893 -3.579 9.270 1.00 83.25 307 LEU A C 1
ATOM 2406 O O . LEU A 1 307 ? -21.157 -3.901 8.114 1.00 83.25 307 LEU A O 1
ATOM 2410 N N . LEU A 1 308 ? -20.363 -4.451 10.136 1.00 82.62 308 LEU A N 1
ATOM 2411 C CA . LEU A 1 308 ? -20.150 -5.863 9.806 1.00 82.62 308 LEU A CA 1
ATOM 2412 C C . LEU A 1 308 ? -21.470 -6.644 9.704 1.00 82.62 308 LEU A C 1
ATOM 2414 O O . LEU A 1 308 ? -21.565 -7.540 8.871 1.00 82.62 308 LEU A O 1
ATOM 2418 N N . LEU A 1 309 ? -22.486 -6.309 10.512 1.00 81.19 309 LEU A N 1
ATOM 2419 C CA . LEU A 1 309 ? -23.826 -6.907 10.415 1.00 81.19 309 LEU A CA 1
ATOM 2420 C C . LEU A 1 309 ? -24.604 -6.432 9.180 1.00 81.19 309 LEU A C 1
ATOM 2422 O O . LEU A 1 309 ? -25.432 -7.176 8.660 1.00 81.19 309 LEU A O 1
ATOM 2426 N N . GLU A 1 310 ? -24.350 -5.213 8.700 1.00 80.75 310 GLU A N 1
ATOM 2427 C CA . GLU A 1 310 ? -24.972 -4.678 7.483 1.00 80.75 310 GLU A CA 1
ATOM 2428 C C . GLU A 1 310 ? -24.546 -5.420 6.212 1.00 80.75 310 GLU A C 1
ATOM 2430 O O . GLU A 1 310 ? -25.272 -5.360 5.218 1.00 80.75 310 GLU A O 1
ATOM 2435 N N . VAL A 1 311 ? -23.427 -6.158 6.244 1.00 70.88 311 VAL A N 1
ATOM 2436 C CA . VAL A 1 311 ? -22.931 -6.972 5.124 1.00 70.88 311 VAL A CA 1
ATOM 2437 C C . VAL A 1 311 ? -23.912 -8.111 4.836 1.00 70.88 311 VAL A C 1
ATOM 2439 O O . VAL A 1 311 ? -23.759 -9.239 5.295 1.00 70.88 311 VAL A O 1
ATOM 2442 N N . HIS A 1 312 ? -24.946 -7.811 4.056 1.00 53.34 312 HIS A N 1
ATOM 2443 C CA . HIS A 1 312 ? -25.859 -8.798 3.508 1.00 53.34 312 HIS A CA 1
ATOM 2444 C C . HIS A 1 312 ? -25.253 -9.356 2.223 1.00 53.34 312 HIS A C 1
ATOM 2446 O O . HIS A 1 312 ? -24.946 -8.618 1.286 1.00 53.34 312 HIS A O 1
ATOM 2452 N N . THR A 1 313 ? -25.111 -10.678 2.147 1.00 45.06 313 THR A N 1
ATOM 2453 C CA . THR A 1 313 ? -24.890 -11.351 0.871 1.00 45.06 313 THR A CA 1
ATOM 2454 C C . THR A 1 313 ? -26.162 -11.181 0.041 1.00 45.06 313 THR A C 1
ATOM 2456 O O . THR A 1 313 ? -27.209 -11.747 0.355 1.00 45.06 313 THR A O 1
ATOM 2459 N N . HIS A 1 314 ? -26.119 -10.371 -1.018 1.00 38.50 314 HIS A N 1
ATOM 2460 C CA . HIS A 1 314 ? -27.186 -10.390 -2.015 1.00 38.50 314 HIS A CA 1
ATOM 2461 C C . HIS A 1 314 ? -27.175 -11.763 -2.699 1.00 38.50 314 HIS A C 1
ATOM 2463 O O . HIS A 1 314 ? -26.423 -12.004 -3.637 1.00 38.50 314 HIS A O 1
ATOM 2469 N N . THR A 1 315 ? -27.996 -12.682 -2.197 1.00 35.59 315 THR A N 1
ATOM 2470 C CA . THR A 1 315 ? -28.366 -13.908 -2.899 1.00 35.59 315 THR A CA 1
ATOM 2471 C C . THR A 1 315 ? -29.485 -13.578 -3.884 1.00 35.59 315 THR A C 1
ATOM 2473 O O . THR A 1 315 ? -30.408 -12.822 -3.583 1.00 35.59 315 THR A O 1
ATOM 2476 N N . HIS A 1 316 ? -29.344 -14.104 -5.098 1.00 36.28 316 HIS A N 1
ATOM 2477 C CA . HIS A 1 316 ? -30.246 -13.968 -6.237 1.00 36.28 316 HIS A CA 1
ATOM 2478 C C . HIS A 1 316 ? -31.739 -13.872 -5.874 1.00 36.28 316 HIS A C 1
ATOM 2480 O O . HIS A 1 316 ? -32.294 -14.764 -5.233 1.00 36.28 316 HIS A O 1
ATOM 2486 N N . THR A 1 317 ? -32.438 -12.878 -6.431 1.00 29.47 317 THR A N 1
ATOM 2487 C CA . THR A 1 317 ? -33.878 -12.976 -6.697 1.00 29.47 317 THR A CA 1
ATOM 2488 C C . THR A 1 317 ? -34.099 -14.064 -7.746 1.00 29.47 317 THR A C 1
ATOM 2490 O O . THR A 1 317 ? -34.216 -13.809 -8.944 1.00 29.47 317 THR A O 1
ATOM 2493 N N . HIS A 1 318 ? -34.150 -15.318 -7.297 1.00 35.69 318 HIS A N 1
ATOM 2494 C CA . HIS A 1 318 ? -34.755 -16.386 -8.074 1.00 35.69 318 HIS A CA 1
ATOM 2495 C C . HIS A 1 318 ? -36.230 -16.013 -8.228 1.00 35.69 318 HIS A C 1
ATOM 2497 O O . HIS A 1 318 ? -37.024 -16.110 -7.292 1.00 35.69 318 HIS A O 1
ATOM 2503 N N . THR A 1 319 ? -36.589 -15.497 -9.402 1.00 31.69 319 THR A N 1
ATOM 2504 C CA . THR A 1 319 ? -37.971 -15.149 -9.722 1.00 31.69 319 THR A CA 1
ATOM 2505 C C . THR A 1 319 ? -38.715 -16.463 -9.914 1.00 31.69 319 THR A C 1
ATOM 2507 O O . THR A 1 319 ? -38.749 -17.025 -11.004 1.00 31.69 319 THR A O 1
ATOM 2510 N N . HIS A 1 320 ? -39.257 -17.013 -8.831 1.00 34.84 320 HIS A N 1
ATOM 2511 C CA . HIS A 1 320 ? -40.182 -18.129 -8.913 1.00 34.84 320 HIS A CA 1
ATOM 2512 C C . HIS A 1 320 ? -41.515 -17.557 -9.405 1.00 34.84 320 HIS A C 1
ATOM 2514 O O . HIS A 1 320 ? -42.318 -17.040 -8.630 1.00 34.84 320 HIS A O 1
ATOM 2520 N N . THR A 1 321 ? -41.732 -17.580 -10.721 1.00 33.69 321 THR A N 1
ATOM 2521 C CA . THR A 1 321 ? -43.034 -17.276 -11.315 1.00 33.69 321 THR A CA 1
ATOM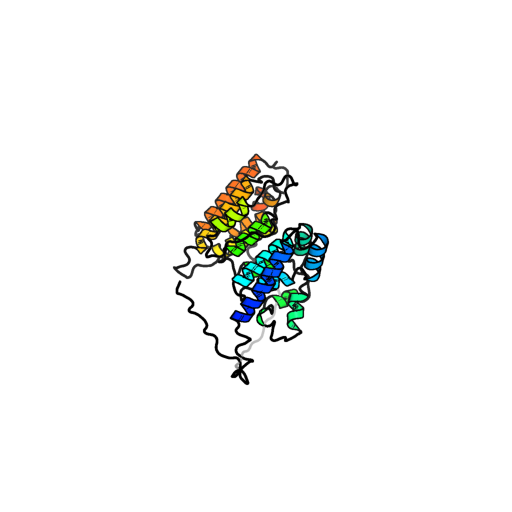 2522 C C . THR A 1 321 ? -44.015 -18.362 -10.875 1.00 33.69 321 THR A C 1
ATOM 2524 O O . THR A 1 321 ? -44.120 -19.421 -11.486 1.00 33.69 321 THR A O 1
ATOM 2527 N N . HIS A 1 322 ? -44.719 -18.124 -9.771 1.00 34.34 322 HIS A N 1
ATOM 2528 C CA . HIS A 1 322 ? -45.882 -18.913 -9.390 1.00 34.34 322 HIS A CA 1
ATOM 2529 C C . HIS A 1 322 ? -47.038 -18.539 -10.327 1.00 34.34 322 HIS A C 1
ATOM 2531 O O . HIS A 1 322 ? -47.705 -17.521 -10.145 1.00 34.34 322 HIS A O 1
ATOM 2537 N N . THR A 1 323 ? -47.279 -19.353 -11.355 1.00 33.25 323 THR A N 1
ATOM 2538 C CA . THR A 1 323 ? -48.523 -19.301 -12.128 1.00 33.25 323 THR A CA 1
ATOM 2539 C C . THR A 1 323 ? -49.658 -19.801 -11.234 1.00 33.25 323 THR A C 1
ATOM 2541 O O . THR A 1 323 ? -49.848 -21.002 -11.058 1.00 33.25 323 THR A O 1
ATOM 2544 N N . HIS A 1 324 ? -50.398 -18.877 -10.622 1.00 35.19 324 HIS A N 1
ATOM 2545 C CA . HIS A 1 324 ? -51.655 -19.186 -9.947 1.00 35.19 324 HIS A CA 1
ATOM 2546 C C . HIS A 1 324 ? -52.749 -19.404 -11.001 1.00 35.19 324 HIS A C 1
ATOM 2548 O O . HIS A 1 324 ? -53.242 -18.457 -11.614 1.00 35.19 324 HIS A O 1
ATOM 2554 N N . THR A 1 325 ? -53.139 -20.661 -11.211 1.00 32.69 325 THR A N 1
ATOM 2555 C CA . THR A 1 325 ? -54.339 -21.029 -11.968 1.00 32.69 325 THR A CA 1
ATOM 2556 C C . THR A 1 325 ? -55.564 -20.622 -11.151 1.00 32.69 325 THR A C 1
ATOM 2558 O O . THR A 1 325 ? -55.890 -21.253 -10.147 1.00 32.69 325 THR A O 1
ATOM 2561 N N . HIS A 1 326 ? -56.222 -19.535 -11.548 1.00 34.50 326 HIS A N 1
ATOM 2562 C CA . HIS A 1 326 ? -57.456 -19.069 -10.925 1.00 34.50 326 HIS A CA 1
ATOM 2563 C C . HIS A 1 326 ? -58.629 -19.917 -11.442 1.00 34.50 326 HIS A C 1
ATOM 2565 O O . HIS A 1 326 ? -59.038 -19.803 -12.597 1.00 34.50 326 HIS A O 1
ATOM 2571 N N . THR A 1 327 ? -59.174 -20.779 -10.588 1.00 34.31 327 THR A N 1
ATOM 2572 C CA . THR A 1 327 ? -60.503 -21.370 -10.760 1.00 34.31 327 THR A CA 1
ATOM 2573 C C . THR A 1 327 ? -61.545 -20.272 -10.546 1.00 34.31 327 THR A C 1
ATOM 2575 O O . THR A 1 327 ? -61.690 -19.731 -9.453 1.00 34.31 327 THR A O 1
ATOM 2578 N N . GLY A 1 328 ? -62.242 -19.898 -11.617 1.00 31.62 328 GLY A N 1
ATOM 2579 C CA . GLY A 1 328 ? -63.361 -18.963 -11.600 1.00 31.62 328 GLY A CA 1
ATOM 2580 C C . GLY A 1 328 ? -64.497 -19.545 -12.424 1.00 31.62 328 GLY A C 1
ATOM 2581 O O . GLY A 1 328 ? -64.411 -19.623 -13.647 1.00 31.62 328 GLY A O 1
ATOM 2582 N N . GLU A 1 329 ? -65.526 -20.009 -11.726 1.00 31.50 329 GLU A N 1
ATOM 2583 C CA . GLU A 1 329 ? -66.763 -20.551 -12.272 1.00 31.50 329 GLU A CA 1
ATOM 2584 C C . GLU A 1 329 ? -67.411 -19.575 -13.266 1.00 31.50 329 GLU A C 1
ATOM 2586 O O . GLU A 1 329 ? -67.758 -18.449 -12.913 1.00 31.50 329 GLU A O 1
ATOM 2591 N N . VAL A 1 330 ? -67.655 -20.027 -14.497 1.00 32.31 330 VAL A N 1
ATOM 2592 C CA . VAL A 1 330 ? -68.623 -19.388 -15.396 1.00 32.31 330 VAL A CA 1
ATOM 2593 C C . VAL A 1 330 ? -69.642 -20.438 -15.796 1.00 32.31 330 VAL A C 1
ATOM 2595 O O . VAL A 1 330 ? -69.370 -21.363 -16.557 1.00 32.31 330 VAL A O 1
ATOM 2598 N N . ASN A 1 331 ? -70.837 -20.289 -15.236 1.00 29.77 331 ASN A N 1
ATOM 2599 C CA . ASN A 1 331 ? -71.991 -21.107 -15.543 1.00 29.77 331 ASN A CA 1
ATOM 2600 C C . ASN A 1 331 ? -72.848 -20.406 -16.615 1.00 29.77 331 ASN A C 1
ATOM 2602 O O . ASN A 1 331 ? -73.168 -19.226 -16.482 1.00 29.77 331 ASN A O 1
ATOM 2606 N N . LYS A 1 332 ? -73.300 -21.206 -17.593 1.00 30.75 332 LYS A N 1
ATOM 2607 C CA . LYS A 1 332 ? -74.363 -20.979 -18.600 1.00 30.75 332 LYS A CA 1
ATOM 2608 C C . LYS A 1 332 ? -74.019 -20.174 -19.865 1.00 30.75 332 LYS A C 1
ATOM 2610 O O . LYS A 1 332 ? -74.044 -18.949 -19.860 1.00 30.75 332 LYS A O 1
ATOM 2615 N N . ARG A 1 333 ? -73.979 -20.877 -21.007 1.00 29.14 333 ARG A N 1
ATOM 2616 C CA . ARG A 1 333 ? -75.080 -21.035 -22.003 1.00 29.14 333 ARG A CA 1
ATOM 2617 C C . ARG A 1 333 ? -74.526 -21.836 -23.202 1.00 29.14 333 ARG A C 1
ATOM 2619 O O . ARG A 1 333 ? -73.515 -21.455 -23.760 1.00 29.14 333 ARG A O 1
ATOM 2626 N N . LEU A 1 334 ? -74.995 -23.071 -23.401 1.00 31.69 334 LEU A N 1
ATOM 2627 C CA . LEU A 1 334 ? -75.962 -23.497 -24.434 1.00 31.69 334 LEU A CA 1
ATOM 2628 C C . LEU A 1 334 ? -75.424 -23.469 -25.884 1.00 31.69 334 LEU A C 1
ATOM 2630 O O . LEU A 1 334 ? -75.081 -22.408 -26.386 1.00 31.69 334 LEU A O 1
ATOM 2634 N N . TYR A 1 335 ? -75.524 -24.647 -26.523 1.00 28.12 335 TYR A N 1
ATOM 2635 C CA . TYR A 1 335 ? -75.381 -25.011 -27.949 1.00 28.12 335 TYR A CA 1
ATOM 2636 C C . TYR A 1 335 ? -74.047 -25.634 -28.427 1.00 28.12 335 TYR A C 1
ATOM 2638 O O . TYR A 1 335 ? -73.079 -24.960 -28.749 1.00 28.12 335 TYR A O 1
ATOM 2646 N N . SER A 1 336 ? -74.073 -26.971 -28.509 1.00 28.66 336 SER A N 1
ATOM 2647 C CA . SER A 1 336 ? -73.469 -27.823 -29.562 1.00 28.66 336 SER A CA 1
ATOM 2648 C C . SER A 1 336 ? -74.431 -27.822 -30.783 1.00 28.66 336 SER A C 1
ATOM 2650 O O . SER A 1 336 ? -75.590 -27.453 -30.538 1.00 28.66 336 SER A O 1
ATOM 2652 N N . PRO A 1 337 ? -74.090 -28.219 -32.039 1.00 43.81 337 PRO A N 1
ATOM 2653 C CA . PRO A 1 337 ? -73.021 -29.120 -32.531 1.00 43.81 337 PRO A CA 1
ATOM 2654 C C . PRO A 1 337 ? -72.231 -28.526 -33.742 1.00 43.81 337 PRO A C 1
ATOM 2656 O O . PRO A 1 337 ? -72.472 -27.385 -34.107 1.00 43.81 337 PRO A O 1
ATOM 2659 N N . ASP A 1 338 ? -71.129 -29.067 -34.279 1.00 29.09 338 ASP A N 1
ATOM 2660 C CA . ASP A 1 338 ? -70.974 -30.283 -35.094 1.00 29.09 338 ASP A CA 1
ATOM 2661 C C . ASP A 1 338 ? -69.470 -30.584 -35.381 1.00 29.09 338 ASP A C 1
ATOM 2663 O O . ASP A 1 338 ? -68.615 -29.701 -35.380 1.00 29.09 338 ASP A O 1
ATOM 2667 N N . VAL A 1 339 ? -69.197 -31.869 -35.624 1.00 31.61 339 VAL A N 1
ATOM 2668 C CA . VAL A 1 339 ? -67.973 -32.622 -36.047 1.00 31.61 339 VAL A CA 1
ATOM 2669 C C . VAL A 1 339 ? -67.596 -32.295 -37.536 1.00 31.61 339 VAL A C 1
ATOM 2671 O O . VAL A 1 339 ? -68.429 -31.611 -38.132 1.00 31.61 339 VAL A O 1
ATOM 2674 N N . PRO A 1 340 ? -66.506 -32.749 -38.252 1.00 41.22 340 PRO A N 1
ATOM 2675 C CA . PRO A 1 340 ? -65.332 -33.648 -38.002 1.00 41.22 340 PRO A CA 1
ATOM 2676 C C . PRO A 1 340 ? -63.915 -33.091 -38.387 1.00 41.22 340 PRO A C 1
ATOM 2678 O O . PRO A 1 340 ? -63.811 -32.087 -39.074 1.00 41.22 340 PRO A O 1
ATOM 2681 N N . ILE A 1 341 ? -62.792 -33.613 -37.845 1.00 31.30 341 ILE A N 1
ATOM 2682 C CA . ILE A 1 341 ? -61.825 -34.662 -38.329 1.00 31.30 341 ILE A CA 1
ATOM 2683 C C . ILE A 1 341 ? -61.018 -34.341 -39.626 1.00 31.30 341 ILE A C 1
ATOM 2685 O O . ILE A 1 341 ? -61.603 -33.994 -40.643 1.00 31.30 341 ILE A O 1
ATOM 2689 N N . LEU A 1 342 ? -59.703 -34.669 -39.572 1.00 30.17 342 LEU A N 1
ATOM 2690 C CA . LEU A 1 342 ? -58.681 -34.904 -40.635 1.00 30.17 342 LEU A CA 1
ATOM 2691 C C . LEU A 1 342 ? -57.848 -33.672 -41.043 1.00 30.17 342 LEU A C 1
ATOM 2693 O O . LEU A 1 342 ? -58.385 -32.586 -41.155 1.00 30.17 342 LEU A O 1
ATOM 2697 N N . ALA A 1 343 ? -56.549 -33.736 -41.350 1.00 28.78 343 ALA A N 1
ATOM 2698 C CA . ALA A 1 343 ? -55.499 -34.755 -41.297 1.00 28.78 343 ALA A CA 1
ATOM 2699 C C . ALA A 1 343 ? -54.153 -34.051 -41.614 1.00 28.78 343 ALA A C 1
ATOM 2701 O O . ALA A 1 343 ? -54.155 -33.024 -42.280 1.00 28.78 343 ALA A O 1
ATOM 2702 N N . GLN A 1 344 ? -53.045 -34.653 -41.165 1.00 31.88 344 GLN A N 1
ATOM 2703 C CA . GLN A 1 344 ? -51.743 -34.759 -41.852 1.00 31.88 344 GLN A CA 1
ATOM 2704 C C . GLN A 1 344 ? -51.165 -33.523 -42.575 1.00 31.88 344 GLN A C 1
ATOM 2706 O O . GLN A 1 344 ? -51.574 -33.197 -43.686 1.00 31.88 344 GLN A O 1
ATOM 2711 N N . LEU A 1 345 ? -50.075 -32.977 -42.025 1.00 38.16 345 LEU A N 1
ATOM 2712 C CA . LEU A 1 345 ? -48.711 -33.115 -42.568 1.00 38.16 345 LEU A CA 1
ATOM 2713 C C . LEU A 1 345 ? -47.678 -32.684 -41.523 1.00 38.16 345 LEU A C 1
ATOM 2715 O O . LEU A 1 345 ? -47.927 -31.657 -40.852 1.00 38.16 345 LEU A O 1
#

Radius of gyration: 28.56 Å; chains: 1; bounding box: 115×57×68 Å

Foldseek 3Di:
DDDDDDDDDDDDPDPDDDPPPVCPDVVVLLVVLLVVLVVVLCCLLDCVNDPPVRSVVVLVVCFLLNLLLQLAPQRDVSSNLSSLLVNLSQLLDVVSVVVLQVFGQCCVQCVLPPDPDVSCPSSRDPDPVVVRVPDTDRNLVSVLVSCLVVLVDLSSLLSLLSSQQSHRGDPPDPDPDDNLVSLVSSVVVPPPPPDDRDAGDLSSLLSLLSSLLSLVPPDPPDPPPPRSLCSLLSSLVSVVVVCVVPVPGCSLLDLSNLLSLLCSLDPLDDDPDPDVSSVSSVVSLVVSLVSLVVPPDPPDCSRSVNSNVVNDNPDDPPPPPPPDDDDDDDDDDDDDDDDDDDDDD